Protein AF-A0A7V4Y151-F1 (afdb_monomer)

Nearest PDB structures (foldseek):
  3ce2-assembly1_A  TM=9.029E-01  e=7.714E-09  Chlamydia abortus S26/3
  2qr4-assembly1_B  TM=6.378E-01  e=4.205E-08  Enterococcus faecium DO
  2qr4-assembly1_A  TM=6.072E-01  e=5.671E-08  Enterococcus faecium DO
  8fih-assembly1_C  TM=6.626E-01  e=2.055E+00  synthetic construct

Secondary structure (DSSP, 8-state):
---TT-S---GGGS-GGGS---TTT-SSHHHHHHHHHHHHHHGGGGGGGTTTTTT-HHHHHHHHHHHHHHHHHHHHHHHHHHHHHHT-TT-HHHHHHHHHHHHHHHHHHHHHTTHHHHHHTS-HHHHHHHHHH-GGGGGGHHHHHHHHHHGGG---HHHHHHHHHHHHHHTHHHHHHHHIIIII--PPEEE-TTS-EEE--HHHHHHHTT-S--

Radius of gyration: 25.63 Å; Cα contacts (8 Å, |Δi|>4): 129; chains: 1; bounding box: 63×35×62 Å

Foldseek 3Di:
DPPPPDPDDDLVPDDPVPDDDCVVLPVDVVSLVVLLVVLLVCLLVLLVLFPPCLVALVSVLVNVVVLVVSVVSLVSSLVSLVSVCVSDVVPVVSVVSNVSSVVSVVSNCVSNVRSLVVLLPHDPVSVVVSCVVPVSCVVCVVVSVVSVVCNVVDDPPVVVVVVVVCVVVVCVVVVVCCCCQPPPPQQDWDQDPVRDIDRCHPVNVVVCVPDPPD

Solvent-accessible surface area (backbone atoms only — not comparable to full-atom values): 12624 Å² total; per-residue (Å²): 129,83,63,91,84,66,91,74,86,59,66,88,76,56,60,68,95,79,51,86,80,56,49,87,81,36,78,44,75,63,60,43,49,54,53,50,49,51,53,63,70,50,54,67,59,58,54,76,46,66,97,37,54,80,75,38,43,65,49,36,39,55,50,54,51,53,50,50,51,49,53,51,53,50,50,53,54,41,49,53,24,46,58,54,17,72,63,44,82,81,42,64,70,32,49,50,45,38,52,52,43,54,50,53,53,49,53,50,50,64,58,49,60,60,53,62,64,53,56,51,70,47,54,69,70,56,54,55,49,25,36,68,76,31,63,80,38,55,84,47,42,67,59,55,53,54,50,49,62,43,52,89,75,54,67,55,74,68,52,48,49,51,51,65,59,47,45,69,62,67,49,44,63,58,53,54,48,52,47,37,72,74,72,65,54,83,54,55,72,46,73,46,96,91,65,52,73,43,60,51,38,79,66,47,43,64,58,57,75,67,48,90,73,130

pLDDT: mean 91.0, std 8.62, range [43.5, 98.56]

Mean predicted aligned error: 8.26 Å

Structure (mmCIF, N/CA/C/O backbone):
data_AF-A0A7V4Y151-F1
#
_entry.id   AF-A0A7V4Y151-F1
#
loop_
_atom_site.group_PDB
_atom_site.id
_atom_site.type_symbol
_atom_site.label_atom_id
_atom_site.label_alt_id
_atom_site.label_comp_id
_atom_site.label_asym_id
_atom_site.label_entity_id
_atom_site.label_seq_id
_atom_site.pdbx_PDB_ins_code
_atom_site.Cartn_x
_atom_site.Cartn_y
_atom_site.Cartn_z
_atom_site.occupancy
_atom_site.B_iso_or_equiv
_atom_site.auth_seq_id
_atom_site.auth_comp_id
_atom_site.auth_asym_id
_atom_site.auth_atom_id
_atom_site.pdbx_PDB_model_num
ATOM 1 N N . MET A 1 1 ? 25.308 -5.356 -33.832 1.00 43.50 1 MET A N 1
ATOM 2 C CA . MET A 1 1 ? 24.821 -6.724 -33.581 1.00 43.50 1 MET A CA 1
ATOM 3 C C . MET A 1 1 ? 23.312 -6.594 -33.494 1.00 43.50 1 MET A C 1
ATOM 5 O O . MET A 1 1 ? 22.855 -5.918 -32.582 1.00 43.50 1 MET A O 1
ATOM 9 N N . GLU A 1 2 ? 22.567 -7.046 -34.504 1.00 44.62 2 GLU A N 1
ATOM 10 C CA . GLU A 1 2 ? 21.100 -7.059 -34.413 1.00 44.62 2 GLU A CA 1
ATOM 11 C C . GLU A 1 2 ? 20.713 -7.915 -33.208 1.00 44.62 2 GLU A C 1
ATOM 13 O O . GLU A 1 2 ? 21.211 -9.030 -33.045 1.00 44.62 2 GLU A O 1
ATOM 18 N N . ASP A 1 3 ? 19.898 -7.349 -32.325 1.00 51.78 3 ASP A N 1
ATOM 19 C CA . ASP A 1 3 ? 19.400 -8.012 -31.129 1.00 51.78 3 ASP A CA 1
ATOM 20 C C . ASP A 1 3 ? 18.452 -9.136 -31.572 1.00 51.78 3 ASP A C 1
ATOM 22 O O . ASP A 1 3 ? 17.264 -8.917 -31.809 1.00 51.78 3 ASP A O 1
ATOM 26 N N . ILE A 1 4 ? 19.003 -10.341 -31.764 1.00 56.84 4 ILE A N 1
ATOM 27 C CA . ILE A 1 4 ? 18.294 -11.515 -32.304 1.00 56.84 4 ILE A CA 1
ATOM 28 C C . ILE A 1 4 ? 17.069 -11.929 -31.469 1.00 56.84 4 ILE A C 1
ATOM 30 O O . ILE A 1 4 ? 16.270 -12.749 -31.926 1.00 56.84 4 ILE A O 1
ATOM 34 N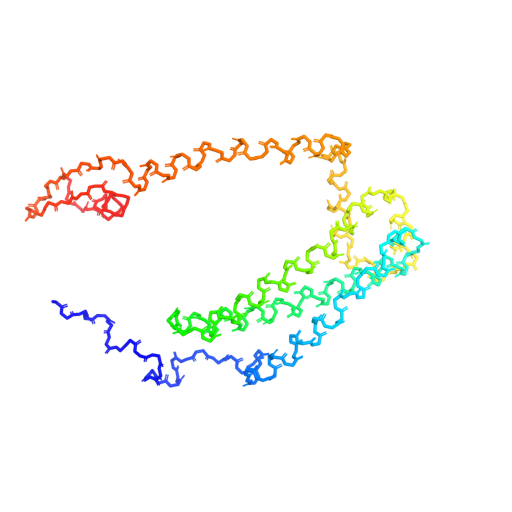 N . TYR A 1 5 ? 16.906 -11.361 -30.270 1.00 60.88 5 TYR A N 1
ATOM 35 C CA . TYR A 1 5 ? 15.823 -11.668 -29.345 1.00 60.88 5 TYR A CA 1
ATOM 36 C C . TYR A 1 5 ? 14.668 -10.659 -29.378 1.00 60.88 5 TYR A C 1
ATOM 38 O O . TYR A 1 5 ? 13.543 -11.040 -29.056 1.00 60.88 5 TYR A O 1
ATOM 46 N N . VAL A 1 6 ? 14.882 -9.408 -29.805 1.00 61.56 6 VAL A N 1
ATOM 47 C CA . VAL A 1 6 ? 13.844 -8.361 -29.744 1.00 61.56 6 VAL A CA 1
ATOM 48 C C . VAL A 1 6 ? 13.531 -7.824 -31.138 1.00 61.56 6 VAL A C 1
ATOM 50 O O . VAL A 1 6 ? 14.122 -6.855 -31.604 1.00 61.56 6 VAL A O 1
ATOM 53 N N . LYS A 1 7 ? 12.561 -8.466 -31.801 1.00 67.62 7 LYS A N 1
ATOM 54 C CA . LYS A 1 7 ? 12.141 -8.126 -33.173 1.00 67.62 7 LYS A CA 1
ATOM 55 C C . LYS A 1 7 ? 11.204 -6.918 -33.271 1.00 67.62 7 LYS A C 1
ATOM 57 O O . LYS A 1 7 ? 11.159 -6.294 -34.322 1.00 67.62 7 LYS A O 1
ATOM 62 N N . GLU A 1 8 ? 10.456 -6.597 -32.215 1.00 78.00 8 GLU A N 1
ATOM 63 C CA . GLU A 1 8 ? 9.535 -5.454 -32.173 1.00 78.00 8 GLU A CA 1
ATOM 64 C C . GLU A 1 8 ? 9.522 -4.858 -30.760 1.00 78.00 8 GLU A C 1
ATOM 66 O O .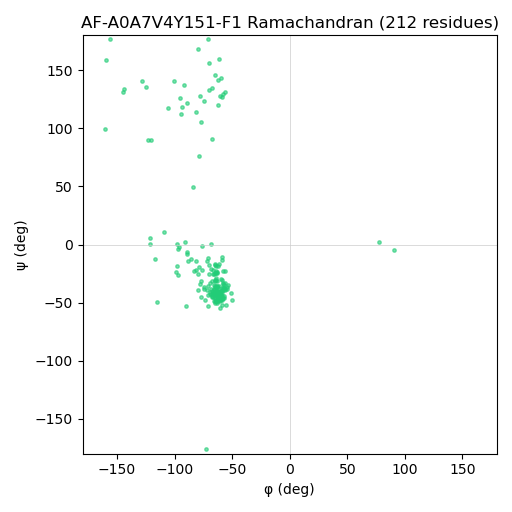 GLU A 1 8 ? 9.418 -5.590 -29.776 1.00 78.00 8 GLU A O 1
ATOM 71 N N . ARG A 1 9 ? 9.668 -3.534 -30.670 1.00 76.88 9 ARG A N 1
ATOM 72 C CA . ARG A 1 9 ? 9.731 -2.767 -29.411 1.00 76.88 9 ARG A CA 1
ATOM 73 C C . ARG A 1 9 ? 8.570 -1.783 -29.269 1.00 76.88 9 ARG A C 1
ATOM 75 O O . ARG A 1 9 ? 8.383 -1.222 -28.194 1.00 76.88 9 ARG A O 1
ATOM 82 N N . ASP A 1 10 ? 7.814 -1.539 -30.336 1.00 84.12 10 ASP A N 1
ATOM 83 C CA . ASP A 1 10 ? 6.604 -0.729 -30.298 1.00 84.12 10 ASP A CA 1
ATOM 84 C C . ASP A 1 10 ? 5.431 -1.576 -29.795 1.00 84.12 10 ASP A C 1
ATOM 86 O O . ASP A 1 10 ? 4.972 -2.519 -30.452 1.00 84.12 10 ASP A O 1
ATOM 90 N N . ARG A 1 11 ? 4.925 -1.217 -28.612 1.00 84.75 11 ARG A N 1
ATOM 91 C CA . ARG A 1 11 ? 3.830 -1.925 -27.957 1.00 84.75 11 ARG A CA 1
ATOM 92 C C . ARG A 1 11 ? 2.571 -1.991 -28.826 1.00 84.75 11 ARG A C 1
ATOM 94 O O . ARG A 1 11 ? 1.867 -3.006 -28.793 1.00 84.75 11 ARG A O 1
ATOM 101 N N . ALA A 1 12 ? 2.297 -0.954 -29.617 1.00 85.56 12 ALA A N 1
ATOM 102 C CA . ALA A 1 12 ? 1.106 -0.883 -30.460 1.00 85.56 12 ALA A CA 1
ATOM 103 C C . ALA A 1 12 ? 1.120 -1.923 -31.593 1.00 85.56 12 ALA A C 1
ATOM 105 O O . ALA A 1 12 ? 0.060 -2.350 -32.052 1.00 85.56 12 ALA A O 1
ATOM 106 N N . ARG A 1 13 ? 2.310 -2.373 -32.010 1.00 87.56 13 ARG A N 1
ATOM 107 C CA . ARG A 1 13 ? 2.508 -3.312 -33.128 1.00 87.56 13 ARG A CA 1
ATOM 108 C C . ARG A 1 13 ? 2.484 -4.781 -32.714 1.00 87.56 13 ARG A C 1
ATOM 110 O O . ARG A 1 13 ? 2.493 -5.663 -33.571 1.00 87.56 13 ARG A O 1
ATOM 117 N N . ILE A 1 14 ? 2.427 -5.064 -31.413 1.00 89.00 14 ILE A N 1
ATOM 118 C CA . ILE A 1 14 ? 2.318 -6.434 -30.907 1.00 89.00 14 ILE A CA 1
ATOM 119 C C . ILE A 1 14 ? 0.914 -6.989 -31.232 1.00 89.00 14 ILE A C 1
ATOM 121 O O . ILE A 1 14 ? -0.080 -6.309 -30.971 1.00 89.00 14 ILE A O 1
ATOM 125 N N . PRO A 1 15 ? 0.787 -8.218 -31.775 1.00 89.81 15 PRO A N 1
ATOM 126 C CA . PRO A 1 15 ? -0.514 -8.848 -32.008 1.00 89.81 15 PRO A CA 1
ATOM 127 C C . PRO A 1 15 ? -1.333 -9.032 -30.723 1.00 89.81 15 PRO A C 1
ATOM 129 O O . PRO A 1 15 ? -0.779 -9.399 -29.688 1.00 89.81 15 PRO A O 1
ATOM 132 N N . GLU A 1 16 ? -2.657 -8.869 -30.808 1.00 87.62 16 GLU A N 1
ATOM 133 C CA . GLU A 1 16 ? -3.551 -8.856 -29.634 1.00 87.62 16 GLU A CA 1
ATOM 134 C C . GLU A 1 16 ? -3.484 -10.128 -28.783 1.00 87.62 16 GLU A C 1
ATOM 136 O O . GLU A 1 16 ? -3.442 -10.060 -27.564 1.00 87.62 16 GLU A O 1
ATOM 141 N N . LYS A 1 17 ? -3.336 -11.298 -29.416 1.00 90.62 17 LYS A N 1
ATOM 142 C CA . LYS A 1 17 ? -3.171 -12.593 -28.728 1.00 90.62 17 LYS A CA 1
ATOM 143 C C . LYS A 1 17 ? -1.950 -12.683 -27.795 1.00 90.62 17 LYS A C 1
ATOM 145 O O . LYS A 1 17 ? -1.829 -13.649 -27.052 1.00 90.62 17 LYS A O 1
ATOM 150 N N . TYR A 1 18 ? -1.020 -11.732 -27.888 1.00 89.38 18 TYR A N 1
ATOM 151 C CA . TYR A 1 18 ? 0.15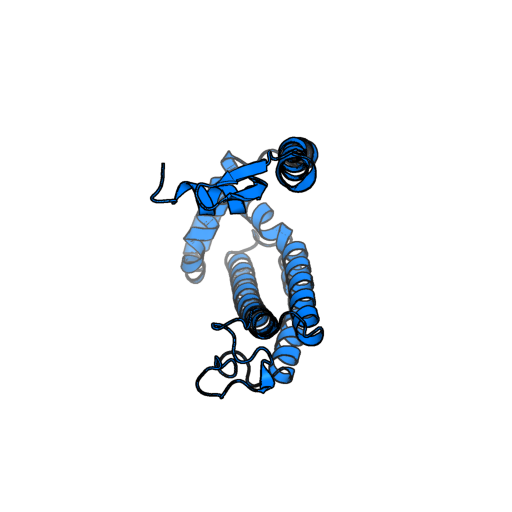9 -11.616 -27.024 1.00 89.38 18 TYR A CA 1
ATOM 152 C C . TYR A 1 18 ? 0.063 -10.421 -26.064 1.00 89.38 18 TYR A C 1
ATOM 154 O O . TYR A 1 18 ? 1.057 -10.030 -25.450 1.00 89.38 18 TYR A O 1
ATOM 162 N N . LYS A 1 19 ? -1.110 -9.791 -25.957 1.00 88.00 19 LYS A N 1
ATOM 163 C CA . LYS A 1 19 ? -1.398 -8.730 -24.997 1.00 88.00 19 LYS A CA 1
ATOM 164 C C . LYS A 1 19 ? -2.185 -9.310 -23.828 1.00 88.00 19 LYS A C 1
ATOM 166 O O . LYS A 1 19 ? -3.046 -10.160 -24.020 1.00 88.00 19 LYS A O 1
ATOM 171 N N . TRP A 1 20 ? -1.87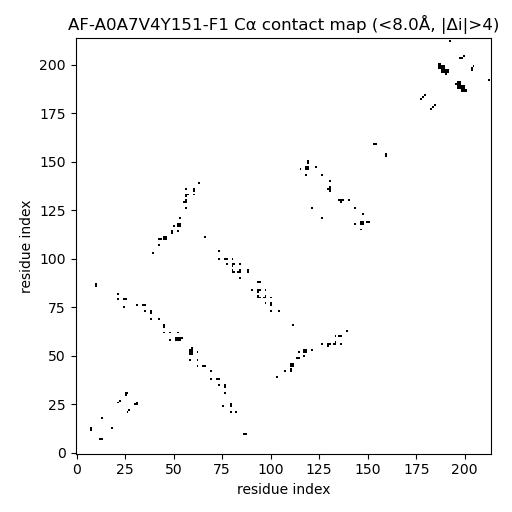6 -8.852 -22.617 1.00 88.62 20 TRP A N 1
ATOM 172 C CA . TRP A 1 20 ? -2.777 -9.062 -21.491 1.00 88.62 20 TRP A CA 1
ATOM 173 C C . TRP A 1 20 ? -4.093 -8.314 -21.719 1.00 88.62 20 TRP A C 1
ATOM 175 O O . TRP A 1 20 ? -4.110 -7.233 -22.311 1.00 88.62 20 TRP A O 1
ATOM 185 N N . ASP A 1 21 ? -5.188 -8.892 -21.248 1.00 91.38 21 ASP A N 1
ATOM 186 C CA . ASP A 1 21 ? -6.489 -8.242 -21.274 1.00 91.38 21 ASP A CA 1
ATOM 187 C C . ASP A 1 21 ? -6.727 -7.541 -19.933 1.00 91.38 21 ASP A C 1
ATOM 189 O O . ASP A 1 21 ? -6.819 -8.189 -18.891 1.00 91.38 21 ASP A O 1
ATOM 193 N N . LEU A 1 22 ? -6.765 -6.207 -19.951 1.00 93.94 22 LEU A N 1
ATOM 194 C CA . LEU A 1 22 ? -7.017 -5.393 -18.755 1.00 93.94 22 LEU A CA 1
ATOM 195 C C . LEU A 1 22 ? -8.483 -4.963 -18.636 1.00 93.94 22 LEU A C 1
ATOM 197 O O . LEU A 1 22 ? -8.844 -4.344 -17.632 1.00 93.94 22 LEU A O 1
ATOM 201 N N . THR A 1 23 ? -9.318 -5.294 -19.628 1.00 94.31 23 THR A N 1
ATOM 202 C CA . THR A 1 23 ? -10.732 -4.893 -19.661 1.00 94.31 23 THR A CA 1
ATOM 203 C C . THR A 1 23 ? -11.544 -5.541 -18.537 1.00 94.31 23 THR A C 1
ATOM 205 O O . THR A 1 23 ? -12.493 -4.944 -18.034 1.00 94.31 23 THR A O 1
ATOM 208 N N . GLU A 1 24 ? -11.084 -6.698 -18.053 1.00 93.44 24 GLU A N 1
ATOM 209 C CA . GLU A 1 24 ? -11.600 -7.404 -16.873 1.00 93.44 24 GLU A CA 1
ATOM 210 C C . GLU A 1 24 ? -11.415 -6.617 -15.559 1.00 93.44 24 GLU A C 1
ATOM 212 O O . GLU A 1 24 ? -12.156 -6.817 -14.597 1.00 93.44 24 GLU A O 1
ATOM 217 N N . ILE A 1 25 ? -10.435 -5.705 -15.490 1.00 96.50 25 ILE A N 1
ATOM 218 C CA . ILE A 1 25 ? -10.222 -4.848 -14.313 1.00 96.50 25 ILE A CA 1
ATOM 219 C C . ILE A 1 25 ? -11.029 -3.556 -14.458 1.00 96.50 25 ILE A C 1
ATOM 221 O O . ILE A 1 25 ? -11.804 -3.202 -13.561 1.00 96.50 25 ILE A O 1
ATOM 225 N N . TYR A 1 26 ? -10.844 -2.863 -15.584 1.00 97.81 26 TYR A N 1
ATOM 226 C CA . TYR A 1 26 ? -11.644 -1.718 -16.012 1.00 97.81 26 TYR A CA 1
ATOM 227 C C . TYR A 1 26 ? -11.801 -1.754 -17.534 1.00 97.81 26 TYR A C 1
ATOM 229 O O . TYR A 1 26 ? -10.789 -1.914 -18.218 1.00 97.81 26 TYR A O 1
ATOM 237 N N . PRO A 1 27 ? -13.019 -1.551 -18.073 1.00 97.12 27 PRO A N 1
ATOM 238 C CA . PRO A 1 27 ? -13.256 -1.579 -19.517 1.00 97.12 27 PRO A CA 1
ATOM 239 C C . PRO A 1 27 ? -12.373 -0.597 -20.294 1.00 97.12 27 PRO A C 1
ATOM 241 O O . PRO A 1 27 ? -11.898 -0.911 -21.384 1.00 97.12 27 PRO A O 1
ATOM 244 N N . ASP A 1 28 ? -12.147 0.583 -19.717 1.00 97.25 28 ASP A N 1
ATOM 245 C CA . ASP A 1 28 ? -11.330 1.647 -20.280 1.00 97.25 28 ASP A CA 1
ATOM 246 C C . ASP A 1 28 ? -10.790 2.590 -19.185 1.00 97.25 28 ASP A C 1
ATOM 248 O O . ASP A 1 28 ? -11.076 2.456 -17.989 1.00 97.25 28 ASP A O 1
ATOM 252 N N . ASP A 1 29 ? -9.978 3.557 -19.615 1.00 97.75 29 ASP A N 1
ATOM 253 C CA . ASP A 1 29 ? -9.356 4.544 -18.728 1.00 97.75 29 ASP A CA 1
ATOM 254 C C . ASP A 1 29 ? -10.385 5.523 -18.121 1.00 97.75 29 ASP A C 1
ATOM 256 O O . ASP A 1 29 ? -10.122 6.111 -17.073 1.00 97.75 29 ASP A O 1
ATOM 260 N N . GLU A 1 30 ? -11.559 5.680 -18.741 1.00 98.19 30 GLU A N 1
ATOM 261 C CA . GLU A 1 30 ? -12.634 6.554 -18.258 1.00 98.19 30 GLU A CA 1
ATOM 262 C C . GLU A 1 30 ? -13.380 5.901 -17.085 1.00 98.19 30 GLU A C 1
ATOM 264 O O . GLU A 1 30 ? -13.570 6.520 -16.038 1.00 98.19 30 GLU A O 1
ATOM 269 N N . ALA A 1 31 ? -13.710 4.613 -17.197 1.00 98.38 31 ALA A N 1
ATOM 270 C CA . ALA A 1 31 ? -14.267 3.817 -16.110 1.00 98.38 31 ALA A CA 1
ATOM 271 C C . ALA A 1 31 ? -13.318 3.776 -14.900 1.00 98.38 31 ALA A C 1
ATOM 273 O O . ALA A 1 31 ? -13.761 3.887 -13.753 1.00 98.38 31 ALA A O 1
ATOM 274 N N . TRP A 1 32 ? -12.007 3.671 -15.147 1.00 98.56 32 TRP A N 1
ATOM 275 C CA . TRP A 1 32 ? -10.991 3.797 -14.100 1.00 98.56 32 TRP A CA 1
ATOM 276 C C . TRP A 1 32 ? -11.002 5.194 -13.457 1.00 98.56 32 TRP A C 1
ATOM 278 O O . TRP A 1 32 ? -10.986 5.307 -12.228 1.00 98.56 32 TRP A O 1
ATOM 288 N N . ALA A 1 33 ? -11.072 6.263 -14.258 1.00 98.31 33 ALA A N 1
ATOM 289 C CA . ALA A 1 33 ? -11.066 7.637 -13.758 1.00 98.31 33 ALA A CA 1
ATOM 290 C C . ALA A 1 33 ? -12.287 7.937 -12.874 1.00 98.31 33 ALA A C 1
ATOM 292 O O . ALA A 1 33 ? -12.134 8.530 -11.803 1.00 98.31 33 ALA A O 1
ATOM 293 N N . GLN A 1 34 ? -13.472 7.468 -13.270 1.00 98.38 34 GLN A N 1
ATOM 294 C CA . GLN A 1 34 ? -14.705 7.595 -12.488 1.00 98.38 34 GLN A CA 1
ATOM 295 C C . GLN A 1 34 ? -14.631 6.822 -11.166 1.00 98.38 34 GLN A C 1
ATOM 297 O O . GLN A 1 34 ? -15.016 7.345 -10.118 1.00 98.38 34 GLN A O 1
ATOM 302 N N . ALA A 1 35 ? -14.096 5.598 -11.186 1.00 98.12 35 ALA A N 1
ATOM 303 C CA . ALA A 1 35 ? -13.903 4.808 -9.973 1.00 98.12 35 ALA A CA 1
ATOM 304 C C . ALA A 1 35 ? -12.926 5.490 -9.001 1.00 98.12 35 ALA A C 1
ATOM 306 O O . ALA A 1 35 ? -13.217 5.603 -7.810 1.00 98.12 35 ALA A O 1
ATOM 307 N N . LYS A 1 36 ? -11.807 6.021 -9.505 1.00 98.31 36 LYS A N 1
ATOM 308 C CA . LYS A 1 36 ? -10.846 6.799 -8.711 1.00 98.31 36 LYS A CA 1
ATOM 309 C C . LYS A 1 36 ? -11.481 8.050 -8.104 1.00 98.31 36 LYS A C 1
ATOM 311 O O . LYS A 1 36 ? -11.249 8.339 -6.932 1.00 98.31 36 LYS A O 1
ATOM 316 N N . GLU A 1 37 ? -12.271 8.791 -8.882 1.00 98.06 37 GLU A N 1
ATOM 317 C CA . GLU A 1 37 ? -12.963 9.994 -8.408 1.00 98.06 37 GLU A CA 1
ATOM 318 C C . GLU A 1 37 ? -13.884 9.683 -7.230 1.00 98.06 37 GLU A C 1
ATOM 320 O O . GLU A 1 37 ? -13.819 10.357 -6.204 1.00 98.06 37 GLU A O 1
ATOM 325 N N . LYS A 1 38 ? -14.667 8.607 -7.347 1.00 97.38 38 LYS A N 1
ATOM 326 C CA . LYS A 1 38 ? -15.545 8.135 -6.276 1.00 97.38 38 LYS A CA 1
ATOM 327 C C . LYS A 1 38 ? -14.764 7.800 -5.003 1.00 97.38 38 LYS A C 1
ATOM 329 O O . LYS A 1 38 ? -15.127 8.236 -3.916 1.00 97.38 38 LYS A O 1
ATOM 334 N N . ILE A 1 39 ? -13.663 7.055 -5.121 1.00 97.12 39 ILE A N 1
ATOM 335 C CA . ILE A 1 39 ? -12.833 6.732 -3.951 1.00 97.12 39 ILE A CA 1
ATOM 336 C C . ILE A 1 39 ? -12.261 7.999 -3.318 1.00 97.12 39 ILE A C 1
ATOM 338 O O . ILE A 1 39 ? -12.279 8.130 -2.095 1.00 97.12 39 ILE A O 1
ATOM 342 N N . ARG A 1 40 ? -11.808 8.959 -4.130 1.00 96.06 40 ARG A N 1
ATOM 343 C CA . ARG A 1 40 ? -11.292 10.235 -3.628 1.00 96.06 40 ARG A CA 1
ATOM 344 C C . ARG A 1 40 ? -12.359 11.041 -2.886 1.00 96.06 40 ARG A C 1
ATOM 346 O O . ARG A 1 40 ? -12.045 11.617 -1.847 1.00 96.06 40 ARG A O 1
ATOM 353 N N . SER A 1 41 ? -13.596 11.085 -3.385 1.00 96.69 41 SER A N 1
ATOM 354 C CA . SER A 1 41 ? -14.691 11.808 -2.725 1.00 96.69 41 SER A CA 1
ATOM 355 C C . SER A 1 41 ? -15.138 11.154 -1.421 1.00 96.69 41 SER A C 1
ATOM 357 O O . SER A 1 41 ? -15.530 11.857 -0.492 1.00 96.69 41 SER A O 1
ATOM 359 N N . ASP A 1 42 ? -15.065 9.825 -1.344 1.00 96.06 42 ASP A N 1
ATOM 360 C CA . ASP A 1 42 ? -15.525 9.060 -0.185 1.00 96.06 42 ASP A CA 1
ATOM 361 C C . ASP A 1 42 ? -14.463 8.996 0.930 1.00 96.06 42 ASP A C 1
ATOM 363 O O . ASP A 1 42 ? -14.795 8.833 2.104 1.00 96.06 42 ASP A O 1
ATOM 367 N N . LEU A 1 43 ? -13.181 9.175 0.597 1.00 94.12 43 LEU A N 1
ATOM 368 C CA . LEU A 1 43 ? -12.053 9.056 1.528 1.00 94.12 43 LEU A CA 1
ATOM 369 C C . LEU A 1 43 ? -12.187 9.874 2.833 1.00 94.12 43 LEU A C 1
ATOM 371 O O . LEU A 1 43 ? -11.882 9.332 3.902 1.00 94.12 43 LEU A O 1
ATOM 375 N N . PRO A 1 44 ? -12.679 11.134 2.819 1.00 95.44 44 PRO A N 1
ATOM 376 C CA . PRO A 1 44 ? -12.864 11.926 4.038 1.00 95.44 44 PRO A CA 1
ATOM 377 C C . PRO A 1 44 ? -13.854 11.316 5.043 1.00 95.44 44 PRO A C 1
ATOM 379 O O . PRO A 1 44 ? -13.842 11.686 6.221 1.00 95.44 44 PRO A O 1
ATOM 382 N N . MET A 1 45 ? -14.701 10.363 4.628 1.00 95.75 45 MET A N 1
ATOM 383 C CA . MET A 1 45 ? -15.625 9.674 5.535 1.00 95.75 45 MET A CA 1
ATOM 384 C C . MET A 1 45 ? -14.885 8.957 6.672 1.00 95.75 45 MET A C 1
ATOM 386 O O . MET A 1 45 ? -15.396 8.924 7.790 1.00 95.75 45 MET A O 1
ATOM 390 N N . ILE A 1 46 ? -13.652 8.485 6.446 1.00 95.06 46 ILE A N 1
ATOM 391 C CA . ILE A 1 46 ? -12.826 7.809 7.464 1.00 95.06 46 ILE A CA 1
ATOM 392 C C . ILE A 1 46 ? -12.636 8.690 8.705 1.00 95.06 46 ILE A C 1
ATOM 394 O O . ILE A 1 46 ? -12.703 8.205 9.833 1.00 95.06 46 ILE A O 1
ATOM 398 N N . SER A 1 47 ? -12.456 10.001 8.529 1.00 93.44 47 SER A N 1
ATOM 399 C CA . SER A 1 47 ? -12.215 10.920 9.646 1.00 93.44 47 SER A CA 1
ATOM 400 C C . SER A 1 47 ? -13.389 11.020 10.624 1.00 93.44 47 SER A C 1
ATOM 402 O O . SER A 1 47 ? -13.183 11.429 11.765 1.00 93.44 47 SER A O 1
ATOM 404 N N . HIS A 1 48 ? -14.601 10.610 10.232 1.00 95.62 48 HIS A N 1
ATOM 405 C CA . HIS A 1 48 ? -15.772 10.617 11.116 1.00 95.62 48 HIS A CA 1
ATOM 406 C C . HIS A 1 48 ? -15.659 9.615 12.274 1.00 95.62 48 HIS A C 1
ATOM 408 O O . HIS A 1 48 ? -16.327 9.801 13.297 1.00 95.62 48 HIS A O 1
ATOM 414 N N . PHE A 1 49 ? -14.808 8.593 12.122 1.00 97.25 49 PHE A N 1
ATOM 415 C CA . PHE A 1 49 ? -14.546 7.562 13.128 1.00 97.25 49 PHE A CA 1
ATOM 416 C C . PHE A 1 49 ? -13.467 7.953 14.144 1.00 97.25 49 PHE A C 1
ATOM 418 O O . PHE A 1 49 ? -13.334 7.291 15.174 1.00 97.25 49 PHE A O 1
ATOM 425 N N . LYS A 1 50 ? -12.712 9.026 13.881 1.00 95.69 50 LYS A N 1
ATOM 426 C CA . LYS A 1 50 ? -11.616 9.467 14.745 1.00 95.69 50 LYS A CA 1
ATOM 427 C C . LYS A 1 50 ? -12.119 9.812 16.145 1.00 95.69 50 LYS A C 1
ATOM 429 O O . LYS A 1 50 ? -13.049 10.603 16.304 1.00 95.69 50 LYS A O 1
ATOM 434 N N . GLY A 1 51 ? -11.484 9.225 17.151 1.00 96.56 51 GLY A N 1
ATOM 435 C CA . GLY A 1 51 ? -11.812 9.352 18.566 1.00 96.56 51 GLY A CA 1
ATOM 436 C C . GLY A 1 51 ? -13.014 8.526 19.023 1.00 96.56 51 GLY A C 1
ATOM 437 O O . GLY A 1 51 ? -13.378 8.630 20.190 1.00 96.56 51 GLY A O 1
ATOM 438 N N . LYS A 1 52 ? -13.638 7.733 18.140 1.00 97.00 52 LYS A N 1
ATOM 439 C CA . LYS A 1 52 ? -14.921 7.050 18.400 1.00 97.00 52 LYS A CA 1
ATOM 440 C C . LYS A 1 52 ? -14.853 5.532 18.274 1.00 97.00 52 LYS A C 1
ATOM 442 O O . LYS A 1 52 ? -15.856 4.849 18.473 1.00 97.00 52 LYS A O 1
ATOM 447 N N . LEU A 1 53 ? -13.684 4.965 17.963 1.00 96.69 53 LEU A N 1
ATOM 448 C CA . LEU A 1 53 ? -13.545 3.514 17.758 1.00 96.69 53 LEU A CA 1
ATOM 449 C C . LEU A 1 53 ? -13.859 2.691 19.010 1.00 96.69 53 LEU A C 1
ATOM 451 O O . LEU A 1 53 ? -14.230 1.525 18.911 1.00 96.69 53 LEU A O 1
ATOM 455 N N . SER A 1 54 ? -13.734 3.298 20.190 1.00 96.12 54 SER A N 1
ATOM 456 C CA . SER A 1 54 ? -14.073 2.649 21.453 1.00 96.12 54 SER A CA 1
ATOM 457 C C . SER A 1 54 ? -15.536 2.830 21.865 1.00 96.12 54 SER A C 1
ATOM 459 O O . SER A 1 54 ? -15.961 2.170 22.808 1.00 96.12 54 SER A O 1
ATOM 461 N N . ASP A 1 55 ? -16.328 3.658 21.178 1.00 96.25 55 ASP A N 1
ATOM 462 C CA . ASP A 1 55 ? -17.687 4.008 21.614 1.00 96.25 55 ASP A CA 1
ATOM 463 C C . ASP A 1 55 ? -18.644 2.811 21.544 1.00 96.25 55 ASP A C 1
ATOM 465 O O . ASP A 1 55 ? -19.453 2.606 22.449 1.00 96.25 55 ASP A O 1
ATOM 469 N N . SER A 1 56 ? -18.539 1.986 20.497 1.00 97.12 56 SER A N 1
ATOM 470 C CA . SER A 1 56 ? -19.378 0.794 20.311 1.00 97.12 56 SER A CA 1
ATOM 471 C C . SER A 1 56 ? -18.752 -0.220 19.351 1.00 97.12 56 SER A C 1
ATOM 473 O O . SER A 1 56 ? -17.936 0.135 18.498 1.00 97.12 56 SER A O 1
ATOM 475 N N . ALA A 1 57 ? -19.195 -1.478 19.444 1.00 97.25 57 ALA A N 1
ATOM 476 C CA . ALA A 1 57 ? -18.797 -2.542 18.523 1.00 97.25 57 ALA A CA 1
ATOM 477 C C . ALA A 1 57 ? -19.156 -2.215 17.060 1.00 97.25 57 ALA A C 1
ATOM 479 O O . ALA A 1 57 ? -18.369 -2.473 16.152 1.00 97.25 57 ALA A O 1
ATOM 480 N N . GLU A 1 58 ? -20.310 -1.578 16.840 1.00 97.12 58 GLU A N 1
ATOM 481 C CA . GLU A 1 58 ? -20.761 -1.144 15.516 1.00 97.12 58 GLU A CA 1
ATOM 482 C C . GLU A 1 58 ? -19.850 -0.059 14.921 1.00 97.12 58 GLU A C 1
ATOM 484 O O . GLU A 1 58 ? -19.491 -0.135 13.748 1.00 97.12 58 GLU A O 1
ATOM 489 N N . HIS A 1 59 ? -19.421 0.926 15.719 1.00 96.06 59 HIS A N 1
ATOM 490 C CA . HIS A 1 59 ? -18.496 1.963 15.246 1.00 96.06 59 HIS A CA 1
ATOM 491 C C . HIS A 1 59 ? -17.146 1.376 14.829 1.00 96.06 59 HIS A C 1
ATOM 493 O O . HIS A 1 59 ? -16.624 1.738 13.772 1.00 96.06 59 HIS A O 1
ATOM 499 N N . LEU A 1 60 ? -16.604 0.448 15.625 1.00 97.69 60 LEU A N 1
ATOM 500 C CA . LEU A 1 60 ? -15.377 -0.260 15.272 1.00 97.69 60 LEU A CA 1
ATOM 501 C C . LEU A 1 60 ? -15.556 -1.063 13.976 1.00 97.69 60 LEU A C 1
ATOM 503 O O . LEU A 1 60 ? -14.714 -0.972 13.084 1.00 97.69 60 LEU A O 1
ATOM 507 N N . PHE A 1 61 ? -16.660 -1.806 13.850 1.00 98.06 61 PHE A N 1
ATOM 508 C CA . PHE A 1 61 ? -16.957 -2.594 12.653 1.00 98.06 61 PHE A CA 1
ATOM 509 C C . PHE A 1 61 ? -17.040 -1.717 11.404 1.00 98.06 61 PHE A C 1
ATOM 511 O O . PHE A 1 61 ? -16.334 -1.974 10.433 1.00 98.06 61 PHE A O 1
ATOM 518 N N . ASN A 1 62 ? -17.844 -0.655 11.449 1.00 97.81 62 ASN A N 1
ATOM 519 C CA . ASN A 1 62 ? -18.058 0.230 10.308 1.00 97.81 62 ASN A CA 1
ATOM 520 C C . ASN A 1 62 ? -16.754 0.913 9.861 1.00 97.81 62 ASN A C 1
ATOM 522 O O . ASN A 1 62 ? -16.534 1.076 8.663 1.00 97.81 62 ASN A O 1
ATOM 526 N N . CYS A 1 63 ? -15.860 1.264 10.795 1.00 97.88 63 CYS A N 1
ATOM 527 C CA . CYS A 1 63 ? -14.542 1.789 10.442 1.00 97.88 63 CYS A CA 1
ATOM 528 C C . CYS A 1 63 ? -13.686 0.740 9.717 1.00 97.88 63 CYS A C 1
ATOM 530 O O . CYS A 1 63 ? -13.100 1.034 8.674 1.00 97.88 63 CYS A O 1
ATOM 532 N N . LEU A 1 64 ? -13.596 -0.479 10.261 1.00 97.50 64 LEU A N 1
ATOM 533 C CA . LEU A 1 64 ? -12.775 -1.550 9.686 1.00 97.50 64 LEU A CA 1
ATOM 534 C C . LEU A 1 64 ? -13.297 -2.005 8.320 1.00 97.50 64 LEU A C 1
ATOM 536 O O . LEU A 1 64 ? -12.500 -2.240 7.409 1.00 97.50 64 LEU A O 1
ATOM 540 N N . ASP A 1 65 ? -14.616 -2.076 8.156 1.00 97.69 65 ASP A N 1
ATOM 541 C CA . ASP A 1 65 ? -15.254 -2.428 6.889 1.00 97.69 65 ASP A CA 1
ATOM 542 C C . ASP A 1 65 ? -15.020 -1.357 5.822 1.00 97.69 65 ASP A C 1
ATOM 544 O O . ASP A 1 65 ? -14.567 -1.669 4.718 1.00 97.69 65 ASP A O 1
ATOM 548 N N . LEU A 1 66 ? -15.179 -0.080 6.182 1.00 97.50 66 LEU A N 1
ATOM 549 C CA . LEU A 1 66 ? -14.886 1.031 5.283 1.00 97.50 66 LEU A CA 1
ATOM 550 C C . LEU A 1 66 ? -13.406 1.054 4.863 1.00 97.50 66 LEU A C 1
ATOM 552 O O . LEU A 1 66 ? -13.091 1.221 3.683 1.00 97.50 66 LEU A O 1
ATOM 556 N N . MET A 1 67 ? -12.481 0.829 5.800 1.00 96.56 67 MET A N 1
ATOM 557 C CA . MET A 1 67 ? -11.056 0.709 5.478 1.00 96.56 67 MET A CA 1
ATOM 558 C C . MET A 1 67 ? -10.770 -0.461 4.539 1.00 96.56 67 MET A C 1
ATOM 560 O O . MET A 1 67 ? -9.941 -0.331 3.638 1.00 96.56 67 MET A O 1
ATOM 564 N N . ASN A 1 68 ? -11.416 -1.608 4.749 1.00 96.38 68 ASN A N 1
ATOM 565 C CA . ASN A 1 68 ? -11.234 -2.782 3.906 1.00 96.38 68 ASN A CA 1
ATOM 566 C C . ASN A 1 68 ? -11.773 -2.549 2.486 1.00 96.38 68 ASN A C 1
ATOM 568 O O . ASN A 1 68 ? -11.102 -2.898 1.514 1.00 96.38 68 ASN A O 1
ATOM 572 N N . TYR A 1 69 ? -12.935 -1.900 2.364 1.00 96.94 69 TYR A N 1
ATOM 573 C CA . TYR A 1 69 ? -13.478 -1.443 1.086 1.00 96.94 69 TYR A CA 1
ATOM 574 C C . TYR A 1 69 ? -12.477 -0.544 0.349 1.00 96.94 69 TYR A C 1
ATOM 576 O O . TYR A 1 69 ? -12.099 -0.853 -0.781 1.00 96.94 69 TYR A O 1
ATOM 584 N N . PHE A 1 70 ? -11.957 0.501 1.004 1.00 97.19 70 PHE A N 1
ATOM 585 C CA . PHE A 1 70 ? -10.980 1.394 0.377 1.00 97.19 70 PHE A CA 1
ATOM 586 C C . PHE A 1 70 ? -9.688 0.682 -0.014 1.00 97.19 70 PHE A C 1
ATOM 588 O O . PHE A 1 70 ? -9.206 0.875 -1.126 1.00 97.19 70 PHE A O 1
ATOM 595 N N . LYS A 1 71 ? -9.147 -0.190 0.846 1.00 96.12 71 LYS A N 1
ATOM 596 C CA . LYS A 1 71 ? -7.958 -0.992 0.514 1.00 96.12 71 LYS A CA 1
ATOM 597 C C . LYS A 1 71 ? -8.177 -1.825 -0.746 1.00 96.12 71 LYS A C 1
ATOM 599 O O . LYS A 1 71 ? -7.305 -1.851 -1.610 1.00 96.12 71 LYS A O 1
ATOM 604 N N . LYS A 1 72 ? -9.335 -2.478 -0.866 1.00 97.50 72 LYS A N 1
ATOM 605 C CA . LYS A 1 72 ? -9.677 -3.309 -2.024 1.00 97.50 72 LYS A CA 1
ATOM 606 C C . LYS A 1 72 ? -9.810 -2.484 -3.306 1.00 97.50 72 LYS A C 1
ATOM 608 O O . LYS A 1 72 ? -9.219 -2.848 -4.322 1.00 97.50 72 LYS A O 1
ATOM 613 N N . GLU A 1 73 ? -10.545 -1.377 -3.265 1.00 97.69 73 GLU A N 1
ATOM 614 C CA . GLU A 1 73 ? -10.754 -0.539 -4.450 1.00 97.69 73 GLU A CA 1
ATOM 615 C C . GLU A 1 73 ? -9.466 0.183 -4.874 1.00 97.69 73 GLU A C 1
ATOM 617 O O . GLU A 1 73 ? -9.126 0.181 -6.058 1.00 97.69 73 GLU A O 1
ATOM 622 N N . CYS A 1 74 ? -8.682 0.704 -3.922 1.00 96.75 74 CYS A N 1
ATOM 623 C CA . CYS A 1 74 ? -7.359 1.265 -4.202 1.00 96.75 74 CYS A CA 1
ATOM 624 C C . CYS A 1 74 ? -6.420 0.216 -4.803 1.00 96.75 74 CYS A C 1
ATOM 626 O O . CYS A 1 74 ? -5.748 0.513 -5.785 1.00 96.75 74 CYS A O 1
ATOM 628 N N . ALA A 1 75 ? -6.400 -1.017 -4.279 1.00 97.56 75 ALA A N 1
ATOM 629 C CA . ALA A 1 75 ? -5.583 -2.088 -4.847 1.00 97.56 75 ALA A CA 1
ATOM 630 C C . ALA A 1 75 ? -5.950 -2.356 -6.314 1.00 97.56 75 ALA A C 1
ATOM 632 O O . ALA A 1 75 ? -5.068 -2.395 -7.167 1.00 97.56 75 ALA A O 1
ATOM 633 N N . ARG A 1 76 ? -7.246 -2.450 -6.631 1.00 98.19 76 ARG A N 1
ATOM 634 C CA . ARG A 1 76 ? -7.729 -2.641 -8.007 1.00 98.19 76 ARG A CA 1
ATOM 635 C C . ARG A 1 76 ? -7.346 -1.478 -8.932 1.00 98.19 76 ARG A C 1
ATOM 637 O O . ARG A 1 76 ? -6.882 -1.713 -10.047 1.00 98.19 76 ARG A O 1
ATOM 644 N N . LEU A 1 77 ? -7.532 -0.233 -8.483 1.00 98.50 77 LEU A N 1
ATOM 645 C CA . LEU A 1 77 ? -7.155 0.974 -9.231 1.00 98.50 77 LEU A CA 1
ATOM 646 C C . LEU A 1 77 ? -5.646 1.031 -9.507 1.00 98.50 77 LEU A C 1
ATOM 648 O O . LEU A 1 77 ? -5.245 1.301 -10.642 1.00 98.50 77 LEU A O 1
ATOM 652 N N . THR A 1 78 ? -4.828 0.740 -8.494 1.00 97.88 78 THR A N 1
ATOM 653 C CA . THR A 1 78 ? -3.365 0.704 -8.597 1.00 97.88 78 THR A CA 1
ATOM 654 C C . THR A 1 78 ? -2.898 -0.421 -9.512 1.00 97.88 78 THR A C 1
ATOM 656 O O . THR A 1 78 ? -2.030 -0.191 -10.349 1.00 97.88 78 THR A O 1
ATOM 659 N N . SER A 1 79 ? -3.491 -1.618 -9.424 1.00 97.69 79 SER A N 1
ATOM 660 C CA . SER A 1 79 ? -3.165 -2.730 -10.324 1.00 97.69 79 SER A CA 1
ATOM 661 C C . SER A 1 79 ? -3.389 -2.357 -11.787 1.00 97.69 79 SER A C 1
ATOM 663 O O . SER A 1 79 ? -2.498 -2.579 -12.599 1.00 97.69 79 SER A O 1
ATOM 665 N N . TYR A 1 80 ? -4.523 -1.733 -12.124 1.00 98.25 80 TYR A N 1
ATOM 666 C CA . TYR A 1 80 ? -4.776 -1.286 -13.497 1.00 98.25 80 TYR A CA 1
ATOM 667 C C . TYR A 1 80 ? -3.739 -0.261 -13.977 1.00 98.25 80 TYR A C 1
ATOM 669 O O . TYR A 1 80 ? -3.183 -0.422 -15.061 1.00 98.25 80 TYR A O 1
ATOM 677 N N . ALA A 1 81 ? -3.449 0.764 -13.166 1.00 97.62 81 ALA A N 1
ATOM 678 C CA . ALA A 1 81 ? -2.481 1.804 -13.514 1.00 97.62 81 ALA A CA 1
ATOM 679 C C . ALA A 1 81 ? -1.063 1.237 -13.703 1.00 97.62 81 ALA A C 1
ATOM 681 O O . ALA A 1 81 ? -0.425 1.520 -14.716 1.00 97.62 81 ALA A O 1
ATOM 682 N N . ASN A 1 82 ? -0.604 0.380 -12.785 1.00 97.00 82 ASN A N 1
ATOM 683 C CA . ASN A 1 82 ? 0.706 -0.269 -12.875 1.00 97.00 82 ASN A CA 1
ATOM 684 C C . ASN A 1 82 ? 0.794 -1.178 -14.102 1.00 97.00 82 ASN A C 1
ATOM 686 O O . ASN A 1 82 ? 1.712 -1.031 -14.899 1.00 97.00 82 ASN A O 1
ATOM 690 N N . MET A 1 83 ? -0.196 -2.049 -14.322 1.00 96.19 83 MET A N 1
ATOM 691 C CA . MET A 1 83 ? -0.205 -2.934 -15.491 1.00 96.19 83 MET A CA 1
ATOM 692 C C . MET A 1 83 ? -0.270 -2.139 -16.800 1.00 96.19 83 MET A C 1
ATOM 694 O O . MET A 1 83 ? 0.365 -2.509 -17.780 1.00 96.19 83 MET A O 1
ATOM 698 N N . LYS A 1 84 ? -0.992 -1.015 -16.855 1.00 95.12 84 LYS A N 1
ATOM 699 C CA . LYS A 1 84 ? -0.943 -0.126 -18.022 1.00 95.12 84 LYS A CA 1
ATOM 700 C C . LYS A 1 84 ? 0.432 0.514 -18.207 1.00 95.12 84 LYS A C 1
ATOM 702 O O . LYS A 1 84 ? 0.899 0.579 -19.337 1.00 95.12 84 LYS A O 1
ATOM 707 N N . SER A 1 85 ? 1.081 0.953 -17.133 1.00 95.31 85 SER A N 1
ATOM 708 C CA . SER A 1 85 ? 2.425 1.541 -17.179 1.00 95.31 85 SER A CA 1
ATOM 709 C C . SER A 1 85 ? 3.490 0.527 -17.615 1.00 95.31 85 SER A C 1
ATOM 711 O O . SER A 1 85 ? 4.361 0.847 -18.420 1.00 95.31 85 SER A O 1
ATOM 713 N N . ASP A 1 86 ? 3.390 -0.718 -17.157 1.00 93.94 86 ASP A N 1
ATOM 714 C CA . ASP A 1 86 ? 4.318 -1.805 -17.491 1.00 93.94 86 ASP A CA 1
ATOM 715 C C . ASP A 1 86 ? 4.282 -2.195 -18.979 1.00 93.94 86 ASP A C 1
ATOM 717 O O . ASP A 1 86 ? 5.198 -2.851 -19.479 1.00 93.94 86 ASP A O 1
ATOM 721 N N . LEU A 1 87 ? 3.238 -1.788 -19.713 1.00 90.12 87 LEU A N 1
ATOM 722 C CA . LEU A 1 87 ? 3.152 -2.005 -21.157 1.00 90.12 87 LEU A CA 1
ATOM 723 C C . LEU A 1 87 ? 4.196 -1.244 -21.956 1.00 90.12 87 LEU A C 1
ATOM 725 O O . LEU A 1 87 ? 4.688 -1.757 -22.964 1.00 90.12 87 LEU A O 1
ATOM 729 N N . ASP A 1 88 ? 4.439 -0.004 -21.553 1.00 89.25 88 ASP A N 1
ATOM 730 C CA . ASP A 1 88 ? 5.442 0.877 -22.121 1.00 89.25 88 ASP A CA 1
ATOM 731 C C . ASP A 1 88 ? 5.732 1.985 -21.108 1.00 89.25 88 ASP A C 1
ATOM 733 O O . ASP A 1 88 ? 5.012 2.979 -21.017 1.00 89.25 88 ASP A O 1
ATOM 737 N N . THR A 1 89 ? 6.827 1.835 -20.366 1.00 89.56 89 THR A N 1
ATOM 738 C CA . THR A 1 89 ? 7.238 2.795 -19.333 1.00 89.56 89 THR A CA 1
ATOM 739 C C . THR A 1 89 ? 7.688 4.145 -19.899 1.00 89.56 89 THR A C 1
ATOM 741 O O . THR A 1 89 ? 8.067 5.034 -19.141 1.00 89.56 89 THR A O 1
ATOM 744 N N . ARG A 1 90 ? 7.659 4.332 -21.226 1.00 88.56 90 ARG A N 1
ATOM 745 C CA . ARG A 1 90 ? 7.874 5.628 -21.887 1.00 88.56 90 ARG A CA 1
ATOM 746 C C . ARG A 1 90 ? 6.577 6.424 -22.050 1.00 88.56 90 ARG A C 1
ATOM 748 O O . ARG A 1 90 ? 6.649 7.610 -22.366 1.00 88.56 90 ARG A O 1
ATOM 755 N N . ASP A 1 91 ? 5.412 5.798 -21.874 1.00 92.12 91 ASP A N 1
ATOM 756 C CA . ASP A 1 91 ? 4.118 6.469 -21.987 1.00 92.12 91 ASP A CA 1
ATOM 757 C C . ASP A 1 91 ? 3.828 7.296 -20.725 1.00 92.12 91 ASP A C 1
ATOM 759 O O . ASP A 1 91 ? 3.478 6.783 -19.657 1.00 92.12 91 ASP A O 1
ATOM 763 N N . SER A 1 92 ? 3.961 8.616 -20.860 1.00 94.62 92 SER A N 1
ATOM 764 C CA . SER A 1 92 ? 3.771 9.561 -19.760 1.00 94.62 92 SER A CA 1
ATOM 765 C C . SER A 1 92 ? 2.348 9.571 -19.205 1.00 94.62 92 SER A C 1
ATOM 767 O O . SER A 1 92 ? 2.167 9.911 -18.034 1.00 94.62 92 SER A O 1
ATOM 769 N N . LYS A 1 93 ? 1.340 9.170 -19.992 1.00 96.25 93 LYS A N 1
ATOM 770 C CA . LYS A 1 93 ? -0.047 9.083 -19.524 1.00 96.25 93 LYS A CA 1
ATOM 771 C C . LYS A 1 93 ? -0.178 8.038 -18.419 1.00 96.25 93 LYS A C 1
ATOM 773 O O . LYS A 1 93 ? -0.763 8.317 -17.375 1.00 96.25 93 LYS A O 1
ATOM 778 N N . TYR A 1 94 ? 0.371 6.846 -18.637 1.00 96.12 94 TYR A N 1
ATOM 779 C CA . TYR A 1 94 ? 0.239 5.744 -17.685 1.00 96.12 94 TYR A CA 1
ATOM 780 C C . TYR A 1 94 ? 1.170 5.902 -16.481 1.00 96.12 94 TYR A C 1
ATOM 782 O O . TYR A 1 94 ? 0.759 5.584 -15.367 1.00 96.12 94 TYR A O 1
ATOM 790 N N . LEU A 1 95 ? 2.341 6.524 -16.659 1.00 95.00 95 LEU A N 1
ATOM 791 C CA . LEU A 1 95 ? 3.159 6.983 -15.530 1.00 95.00 95 LEU A CA 1
ATOM 792 C C . LEU A 1 95 ? 2.399 7.982 -14.639 1.00 95.00 95 LEU A C 1
ATOM 794 O O . LEU A 1 95 ? 2.422 7.862 -13.416 1.00 95.00 95 LEU A O 1
ATOM 798 N N . ALA A 1 96 ? 1.672 8.939 -15.229 1.00 96.56 96 ALA A N 1
ATOM 799 C CA . ALA A 1 96 ? 0.870 9.891 -14.460 1.00 96.56 96 ALA A CA 1
ATOM 800 C C . ALA A 1 96 ? -0.258 9.205 -13.667 1.00 96.56 96 ALA A C 1
ATOM 802 O O . ALA A 1 96 ? -0.527 9.595 -12.531 1.00 96.56 96 ALA A O 1
ATOM 803 N N . MET A 1 97 ? -0.876 8.156 -14.221 1.00 98.25 97 MET A N 1
ATOM 804 C CA . MET A 1 97 ? -1.887 7.361 -13.511 1.00 98.25 97 MET A CA 1
ATOM 805 C C . MET A 1 97 ? -1.309 6.644 -12.284 1.00 98.25 97 MET A C 1
ATOM 807 O O . MET A 1 97 ? -1.962 6.609 -11.241 1.00 98.25 97 MET A O 1
ATOM 811 N N . VAL A 1 98 ? -0.087 6.108 -12.377 1.00 97.69 98 VAL A N 1
ATOM 812 C CA . VAL A 1 98 ? 0.618 5.514 -11.227 1.00 97.69 98 VAL A CA 1
ATOM 813 C C . VAL A 1 98 ? 0.861 6.570 -10.145 1.00 97.69 98 VAL A C 1
ATOM 815 O O . VAL A 1 98 ? 0.529 6.354 -8.980 1.00 97.69 98 VAL A O 1
ATOM 818 N N . GLU A 1 99 ? 1.339 7.753 -10.531 1.00 96.12 99 GLU A N 1
ATOM 819 C CA . GLU A 1 99 ? 1.573 8.861 -9.598 1.00 96.12 99 GLU A CA 1
ATOM 820 C C . GLU A 1 99 ? 0.293 9.365 -8.916 1.00 96.12 99 GLU A C 1
ATOM 822 O O . GLU A 1 99 ? 0.298 9.723 -7.736 1.00 96.12 99 GLU A O 1
ATOM 827 N N . GLU A 1 100 ? -0.834 9.378 -9.626 1.00 97.12 100 GLU A N 1
ATOM 828 C CA . GLU A 1 100 ? -2.136 9.689 -9.032 1.00 97.12 100 GLU A CA 1
ATOM 829 C C . GLU A 1 100 ? -2.542 8.677 -7.958 1.00 97.12 100 GLU A C 1
ATOM 831 O O . GLU A 1 100 ? -3.046 9.076 -6.905 1.00 97.12 100 GLU A O 1
ATOM 836 N N . MET A 1 101 ? -2.286 7.387 -8.185 1.00 98.00 101 MET A N 1
ATOM 837 C CA . MET A 1 101 ? -2.569 6.344 -7.200 1.00 98.00 101 MET A CA 1
ATOM 838 C C . MET A 1 101 ? -1.619 6.395 -6.003 1.00 98.00 101 MET A C 1
ATOM 840 O O . MET A 1 101 ? -2.066 6.184 -4.875 1.00 98.00 101 MET A O 1
ATOM 844 N N . ASN A 1 102 ? -0.347 6.749 -6.213 1.00 93.88 102 ASN A N 1
ATOM 845 C CA . ASN A 1 102 ? 0.610 6.983 -5.128 1.00 93.88 102 ASN A CA 1
ATOM 846 C C . ASN A 1 102 ? 0.134 8.113 -4.199 1.00 93.88 102 ASN A C 1
ATOM 848 O O . ASN A 1 102 ? 0.144 7.964 -2.971 1.00 93.88 102 ASN A O 1
ATOM 852 N N . ARG A 1 103 ? -0.352 9.224 -4.771 1.00 95.00 103 ARG A N 1
ATOM 853 C CA . ARG A 1 103 ? -0.947 10.327 -3.996 1.00 95.00 103 ARG A CA 1
ATOM 854 C C . ARG A 1 103 ? -2.194 9.886 -3.233 1.00 95.00 103 ARG A C 1
ATOM 856 O O . ARG A 1 103 ? -2.259 10.094 -2.026 1.00 95.00 103 ARG A O 1
ATOM 863 N N . LEU A 1 104 ? -3.132 9.204 -3.895 1.00 95.38 104 LEU A N 1
ATOM 864 C CA . LEU A 1 104 ? -4.355 8.716 -3.248 1.00 95.38 104 LEU A CA 1
ATOM 865 C C . LEU A 1 104 ? -4.055 7.744 -2.092 1.00 95.38 104 LEU A C 1
ATOM 867 O O . LEU A 1 104 ? -4.687 7.814 -1.038 1.00 95.38 104 LEU A O 1
ATOM 871 N N . GLY A 1 105 ? -3.066 6.861 -2.261 1.00 92.94 105 GLY A N 1
ATOM 872 C CA . GLY A 1 105 ? -2.598 5.963 -1.203 1.00 92.94 105 GLY A CA 1
ATOM 873 C C . GLY A 1 105 ? -1.990 6.712 -0.014 1.00 92.94 105 GLY A C 1
ATOM 874 O O . GLY A 1 105 ? -2.221 6.337 1.138 1.00 92.94 105 GLY A O 1
ATOM 875 N N . SER A 1 106 ? -1.267 7.800 -0.285 1.00 92.62 106 SER A N 1
ATOM 876 C CA . SER A 1 106 ? -0.672 8.660 0.744 1.00 92.62 106 SER A CA 1
ATOM 877 C C . SER A 1 106 ? -1.748 9.402 1.542 1.00 92.62 106 SER A C 1
ATOM 879 O O . SER A 1 106 ? -1.713 9.388 2.773 1.00 92.62 106 SER A O 1
ATOM 881 N N . ASP A 1 107 ? -2.754 9.957 0.861 1.00 92.50 107 ASP A N 1
ATOM 882 C CA . ASP A 1 107 ? -3.908 10.608 1.492 1.00 92.50 107 ASP A CA 1
ATOM 883 C C . ASP A 1 107 ? -4.702 9.620 2.361 1.00 92.50 107 ASP A C 1
ATOM 885 O O . ASP A 1 107 ? -5.046 9.923 3.506 1.00 92.50 107 ASP A O 1
ATOM 889 N N . PHE A 1 108 ? -4.944 8.403 1.858 1.00 95.12 108 PHE A N 1
ATOM 890 C CA . PHE A 1 108 ? -5.629 7.347 2.610 1.00 95.12 108 PHE A CA 1
ATOM 891 C C . PHE A 1 108 ? -4.864 6.958 3.879 1.00 95.12 108 PHE A C 1
ATOM 893 O O . PHE A 1 108 ? -5.460 6.839 4.955 1.00 95.12 108 PHE A O 1
ATOM 900 N N . SER A 1 109 ? -3.546 6.784 3.769 1.00 91.62 109 SER A N 1
ATOM 901 C CA . SER A 1 109 ? -2.673 6.481 4.906 1.00 91.62 109 SER A CA 1
ATOM 902 C C . SER A 1 109 ? -2.721 7.595 5.955 1.00 91.62 109 SER A C 1
ATOM 904 O O . SER A 1 109 ? -2.961 7.334 7.135 1.00 91.62 109 SER A O 1
ATOM 906 N N . ALA A 1 110 ? -2.608 8.856 5.528 1.00 89.62 110 ALA A N 1
ATOM 907 C CA . ALA A 1 110 ? -2.683 10.005 6.425 1.00 89.62 110 ALA A CA 1
ATOM 908 C C . ALA A 1 110 ? -4.035 10.079 7.156 1.00 89.62 110 ALA A C 1
ATOM 910 O O . ALA A 1 110 ? -4.070 10.222 8.383 1.00 89.62 110 ALA A O 1
ATOM 911 N N . LEU A 1 111 ? -5.147 9.922 6.429 1.00 93.12 111 LEU A N 1
ATOM 912 C CA . LEU A 1 111 ? -6.501 9.997 6.985 1.00 93.12 111 LEU A CA 1
ATOM 913 C C . LEU A 1 111 ? -6.830 8.843 7.935 1.00 93.12 111 LEU A C 1
ATOM 915 O O . LEU A 1 111 ? -7.587 9.052 8.880 1.00 93.12 111 LEU A O 1
ATOM 919 N N . SER A 1 112 ? -6.269 7.652 7.711 1.00 94.44 112 SER A N 1
ATOM 920 C CA . SER A 1 112 ? -6.505 6.457 8.538 1.00 94.44 112 SER A CA 1
ATOM 921 C C . SER A 1 112 ? -5.447 6.210 9.621 1.00 94.44 112 SER A C 1
ATOM 923 O O . SER A 1 112 ? -5.608 5.297 10.429 1.00 94.44 112 SER A O 1
ATOM 925 N N . SER A 1 113 ? -4.409 7.047 9.704 1.00 92.12 113 SER A N 1
ATOM 926 C CA . SER A 1 113 ? -3.288 6.908 10.654 1.00 92.12 113 SER A CA 1
ATOM 927 C C . SER A 1 113 ? -3.694 6.835 12.132 1.00 92.12 113 SER A C 1
ATOM 929 O O . SER A 1 113 ? -2.953 6.296 12.949 1.00 92.12 113 SER A O 1
ATOM 931 N N . PHE A 1 114 ? -4.874 7.348 12.494 1.00 93.44 114 PHE A N 1
ATOM 932 C CA . PHE A 1 114 ? -5.386 7.295 13.865 1.00 93.44 114 PHE A CA 1
ATOM 933 C C . PHE A 1 114 ? -5.918 5.912 14.267 1.00 93.44 114 PHE A C 1
ATOM 935 O O . PHE A 1 114 ? -6.008 5.630 15.460 1.00 93.44 114 PHE A O 1
ATOM 942 N N . VAL A 1 115 ? -6.290 5.062 13.303 1.00 94.88 115 VAL A N 1
ATOM 943 C CA . VAL A 1 115 ? -7.084 3.854 13.568 1.00 94.88 115 VAL A CA 1
ATOM 944 C C . VAL A 1 115 ? -6.315 2.854 14.419 1.00 94.88 115 VAL A C 1
ATOM 946 O O . VAL A 1 115 ? -6.820 2.393 15.438 1.00 94.88 115 VAL A O 1
ATOM 949 N N . GLU A 1 116 ? -5.082 2.538 14.029 1.00 92.44 116 GLU A N 1
ATOM 950 C CA . GLU A 1 116 ? -4.254 1.582 14.763 1.00 92.44 116 GLU A CA 1
ATOM 951 C C . GLU A 1 116 ? -3.912 2.077 16.185 1.00 92.44 116 GLU A C 1
ATOM 953 O O . GLU A 1 116 ? -4.192 1.336 17.131 1.00 92.44 116 GLU A O 1
ATOM 958 N N . PRO A 1 117 ? -3.435 3.324 16.397 1.00 90.38 117 PRO A N 1
ATOM 959 C CA . PRO A 1 117 ? -3.237 3.875 17.740 1.00 90.38 117 PRO A CA 1
ATOM 960 C C . PRO A 1 117 ? -4.499 3.894 18.609 1.00 90.38 117 PRO A C 1
ATOM 962 O O . PRO A 1 117 ? -4.419 3.680 19.818 1.00 90.38 117 PRO A O 1
ATOM 965 N N . GLU A 1 118 ? -5.669 4.170 18.031 1.00 94.31 118 GLU A N 1
ATOM 966 C CA . GLU A 1 118 ? -6.925 4.162 18.781 1.00 94.31 118 GLU A CA 1
ATOM 967 C C . GLU A 1 118 ? -7.349 2.749 19.178 1.00 94.31 118 GLU A C 1
ATOM 969 O O . GLU A 1 118 ? -7.708 2.550 20.336 1.00 94.31 118 GLU A O 1
ATOM 974 N N . ILE A 1 119 ? -7.241 1.763 18.281 1.00 95.00 119 ILE A N 1
ATOM 975 C CA . ILE A 1 119 ? -7.505 0.350 18.600 1.00 95.00 119 ILE A CA 1
ATOM 976 C C . ILE A 1 119 ? -6.548 -0.146 19.688 1.00 95.00 119 ILE A C 1
ATOM 978 O O . ILE A 1 119 ? -6.977 -0.824 20.622 1.00 95.00 119 ILE A O 1
ATOM 982 N N . LEU A 1 120 ? -5.270 0.239 19.616 1.00 92.12 120 LEU A N 1
ATOM 983 C CA . LEU A 1 120 ? -4.249 -0.142 20.593 1.00 92.12 120 LEU A CA 1
ATOM 984 C C . LEU A 1 120 ? -4.579 0.322 22.023 1.00 92.12 120 LEU A C 1
ATOM 986 O O . LEU A 1 120 ? -4.184 -0.326 22.992 1.00 92.12 120 LEU A O 1
ATOM 990 N N . ARG A 1 121 ? -5.312 1.436 22.154 1.00 90.38 121 ARG A N 1
ATOM 991 C CA . ARG A 1 121 ? -5.781 1.989 23.436 1.00 90.38 121 ARG A CA 1
ATOM 992 C C . ARG A 1 121 ? -7.041 1.304 23.972 1.00 90.38 121 ARG A C 1
ATOM 994 O O . ARG A 1 121 ? -7.386 1.521 25.130 1.00 90.38 121 ARG A O 1
ATOM 1001 N N . ILE A 1 122 ? -7.745 0.513 23.161 1.00 93.81 122 ILE A N 1
ATOM 1002 C CA . ILE A 1 122 ? -8.911 -0.254 23.613 1.00 93.81 122 ILE A CA 1
ATOM 1003 C C . ILE A 1 122 ? -8.412 -1.489 24.361 1.00 93.81 122 ILE A C 1
ATOM 1005 O O . ILE A 1 122 ? -7.620 -2.259 23.824 1.00 93.81 122 ILE A O 1
ATOM 1009 N N . GLU A 1 123 ? -8.899 -1.707 25.582 1.00 93.06 123 GLU A N 1
ATOM 1010 C CA . GLU A 1 123 ? -8.510 -2.882 26.366 1.00 93.06 123 GLU A CA 1
ATOM 1011 C C . GLU A 1 123 ? -8.929 -4.207 25.682 1.00 93.06 123 GLU A C 1
ATOM 1013 O O . GLU A 1 123 ? -10.024 -4.275 25.103 1.00 93.06 123 GLU A O 1
ATOM 1018 N N . PRO A 1 124 ? -8.103 -5.275 25.743 1.00 91.75 124 PRO A N 1
ATOM 1019 C CA . PRO A 1 124 ? -8.376 -6.562 25.090 1.00 91.75 124 PRO A CA 1
ATOM 1020 C C . PRO A 1 124 ? -9.728 -7.181 25.462 1.00 91.75 124 PRO A C 1
ATOM 1022 O O . PRO A 1 124 ? -10.423 -7.757 24.617 1.00 91.75 124 PRO A O 1
ATOM 1025 N N . GLU A 1 125 ? -10.152 -7.022 26.715 1.00 94.12 125 GLU A N 1
ATOM 1026 C CA . GLU A 1 125 ? -11.439 -7.509 27.210 1.00 94.12 125 GLU A CA 1
ATOM 1027 C C . GLU A 1 125 ? -12.602 -6.787 26.520 1.00 94.12 125 GLU A C 1
ATOM 1029 O O . GLU A 1 125 ? -13.619 -7.405 26.196 1.00 94.12 125 GLU A O 1
ATOM 1034 N N . ARG A 1 126 ? -12.445 -5.488 26.228 1.00 95.50 126 ARG A N 1
ATOM 1035 C CA . ARG A 1 126 ? -13.458 -4.691 25.526 1.00 95.50 126 ARG A CA 1
ATOM 1036 C C . ARG A 1 126 ? -13.545 -5.067 24.051 1.00 95.50 126 ARG A C 1
ATOM 1038 O O . ARG A 1 126 ? -14.655 -5.188 23.542 1.00 95.50 126 ARG A O 1
ATOM 1045 N N . ILE A 1 127 ? -12.418 -5.331 23.386 1.00 94.75 127 ILE A N 1
ATOM 1046 C CA . ILE A 1 127 ? -12.425 -5.880 22.018 1.00 94.75 127 ILE A CA 1
ATOM 1047 C C . ILE A 1 127 ? -13.102 -7.255 21.982 1.00 94.75 127 ILE A C 1
ATOM 1049 O O . ILE A 1 127 ? -13.944 -7.510 21.121 1.00 94.75 127 ILE A O 1
ATOM 1053 N N . SER A 1 128 ? -12.814 -8.120 22.955 1.00 94.50 128 SER A N 1
ATOM 1054 C CA . SER A 1 128 ? -13.467 -9.430 23.065 1.00 94.50 128 SER A CA 1
ATOM 1055 C C . SER A 1 128 ? -14.984 -9.304 23.261 1.00 94.50 128 SER A C 1
ATOM 1057 O O . SER A 1 128 ? -15.761 -10.028 22.627 1.00 94.50 128 SER A O 1
ATOM 1059 N N . ALA A 1 129 ? -15.422 -8.343 24.080 1.00 96.75 129 ALA A N 1
ATOM 1060 C CA . ALA A 1 129 ? -16.835 -8.017 24.245 1.00 96.75 129 ALA A CA 1
ATOM 1061 C C . ALA A 1 129 ? -17.457 -7.480 22.946 1.00 96.75 129 ALA A C 1
ATOM 1063 O O . ALA A 1 129 ? -18.549 -7.908 22.578 1.00 96.75 129 ALA A O 1
ATOM 1064 N N . PHE A 1 130 ? -16.755 -6.613 22.210 1.00 97.50 130 PHE A N 1
ATOM 1065 C CA . PHE A 1 130 ? -17.224 -6.088 20.925 1.00 97.50 130 PHE A CA 1
ATOM 1066 C C . PHE A 1 130 ? -17.417 -7.183 19.883 1.00 97.50 130 PHE A C 1
ATOM 1068 O O . PHE A 1 130 ? -18.457 -7.207 19.235 1.00 97.50 130 PHE A O 1
ATOM 1075 N N . ILE A 1 131 ? -16.491 -8.137 19.773 1.00 95.75 131 ILE A N 1
ATOM 1076 C CA . ILE A 1 131 ? -16.645 -9.266 18.841 1.00 95.75 131 ILE A CA 1
ATOM 1077 C C . ILE A 1 131 ? -17.852 -10.143 19.216 1.00 95.75 131 ILE A C 1
ATOM 1079 O O . ILE A 1 131 ? -18.489 -10.729 18.345 1.00 95.75 131 ILE A O 1
ATOM 1083 N N . THR A 1 132 ? -18.187 -10.226 20.506 1.00 96.06 132 THR A N 1
ATOM 1084 C CA . THR A 1 132 ? -19.375 -10.962 20.969 1.00 96.06 132 THR A CA 1
ATOM 1085 C C . THR A 1 132 ? -20.672 -10.201 20.667 1.00 96.06 132 THR A C 1
ATOM 1087 O O . THR A 1 132 ? -21.670 -10.817 20.303 1.00 96.06 132 THR A O 1
ATOM 1090 N N . GLN A 1 133 ? -20.665 -8.872 20.809 1.00 97.19 133 GLN A N 1
ATOM 1091 C CA . GLN A 1 133 ? -21.820 -8.001 20.552 1.00 97.19 133 GLN A CA 1
ATOM 1092 C C . GLN A 1 133 ? -22.105 -7.817 19.057 1.00 97.19 133 GLN A C 1
ATOM 1094 O O . GLN A 1 133 ? -23.265 -7.763 18.660 1.00 97.19 133 GLN A O 1
ATOM 1099 N N . GLU A 1 134 ? -21.059 -7.738 18.235 1.00 97.38 134 GLU A N 1
ATOM 1100 C CA . GLU A 1 134 ? -21.133 -7.591 16.783 1.00 97.38 134 GLU A CA 1
ATOM 1101 C C . GLU A 1 134 ? -20.371 -8.748 16.114 1.00 97.38 134 GLU A C 1
ATOM 1103 O O . GLU A 1 134 ? -19.171 -8.636 15.845 1.00 97.38 134 GLU A O 1
ATOM 1108 N N . PRO A 1 135 ? -21.043 -9.879 15.821 1.00 96.00 135 PRO A N 1
ATOM 1109 C CA . PRO A 1 135 ? -20.403 -11.053 15.233 1.00 96.00 135 PRO A CA 1
ATOM 1110 C C . PRO A 1 135 ? -19.713 -10.789 13.891 1.00 96.00 135 PRO A C 1
ATOM 1112 O O . PRO A 1 135 ? -18.786 -11.522 13.536 1.00 96.00 135 PRO A O 1
ATOM 1115 N N . ARG A 1 136 ? -20.101 -9.741 13.144 1.00 97.06 136 ARG A N 1
ATOM 1116 C CA . ARG A 1 136 ? -19.418 -9.367 11.895 1.00 97.06 136 ARG A CA 1
ATOM 1117 C C . ARG A 1 136 ? -17.971 -8.925 12.127 1.00 97.06 136 ARG A C 1
ATOM 1119 O O . ARG A 1 136 ? -17.158 -9.087 11.226 1.00 97.06 136 ARG A O 1
ATOM 1126 N N . LEU A 1 137 ? -17.602 -8.475 13.333 1.00 96.88 137 LEU A N 1
ATOM 1127 C CA . LEU A 1 137 ? -16.204 -8.189 13.692 1.00 96.88 137 LEU A CA 1
ATOM 1128 C C . LEU A 1 137 ? -15.305 -9.429 13.694 1.00 96.88 137 LEU A C 1
ATOM 1130 O O . LEU A 1 137 ? -14.083 -9.292 13.649 1.00 96.88 137 LEU A O 1
ATOM 1134 N N . SER A 1 138 ? -15.873 -10.637 13.737 1.00 95.44 138 SER A N 1
ATOM 1135 C CA . SER A 1 138 ? -15.092 -11.879 13.769 1.00 95.44 138 SER A CA 1
ATOM 1136 C C . SER A 1 138 ? -14.126 -12.016 12.588 1.00 95.44 138 SER A C 1
ATOM 1138 O O . SER A 1 138 ? -13.022 -12.524 12.779 1.00 95.44 138 SER A O 1
ATOM 1140 N N . ILE A 1 139 ? -14.481 -11.494 11.407 1.00 96.38 139 ILE A N 1
ATOM 1141 C CA . ILE A 1 139 ? -13.609 -11.503 10.219 1.00 96.38 139 ILE A CA 1
ATOM 1142 C C . ILE A 1 139 ? -12.347 -10.652 10.412 1.00 96.38 139 ILE A C 1
ATOM 1144 O O . ILE A 1 139 ? -11.326 -10.911 9.782 1.00 96.38 139 ILE A O 1
ATOM 1148 N N . TYR A 1 140 ? -12.398 -9.664 11.310 1.00 96.69 140 TYR A N 1
ATOM 1149 C CA . TYR A 1 140 ? -11.286 -8.769 11.625 1.00 96.69 140 TYR A CA 1
ATOM 1150 C C . TYR A 1 140 ? -10.514 -9.178 12.878 1.00 96.69 140 TYR A C 1
ATOM 1152 O O . TYR A 1 140 ? -9.544 -8.506 13.226 1.00 96.69 140 TYR A O 1
ATOM 1160 N N . ARG A 1 141 ? -10.893 -10.279 13.545 1.00 95.06 141 ARG A N 1
ATOM 1161 C CA . ARG A 1 141 ? -10.244 -10.745 14.781 1.00 95.06 141 ARG A CA 1
ATOM 1162 C C . ARG A 1 141 ? -8.727 -10.817 14.637 1.00 95.06 141 ARG A C 1
ATOM 1164 O O . ARG A 1 141 ? -8.021 -10.270 15.466 1.00 95.06 141 ARG A O 1
ATOM 1171 N N . HIS A 1 142 ? -8.236 -11.418 13.555 1.00 94.38 142 HIS A N 1
ATOM 1172 C CA . HIS A 1 142 ? -6.798 -11.552 13.330 1.00 94.38 142 HIS A CA 1
ATOM 1173 C C . HIS A 1 142 ? -6.070 -10.198 13.280 1.00 94.38 142 HIS A C 1
ATOM 1175 O O . HIS A 1 142 ? -4.995 -10.061 13.853 1.00 94.38 142 HIS A O 1
ATOM 1181 N N . ILE A 1 143 ? -6.664 -9.193 12.629 1.00 93.44 143 ILE A N 1
ATOM 1182 C CA . ILE A 1 143 ? -6.080 -7.848 12.536 1.00 93.44 143 ILE A CA 1
ATOM 1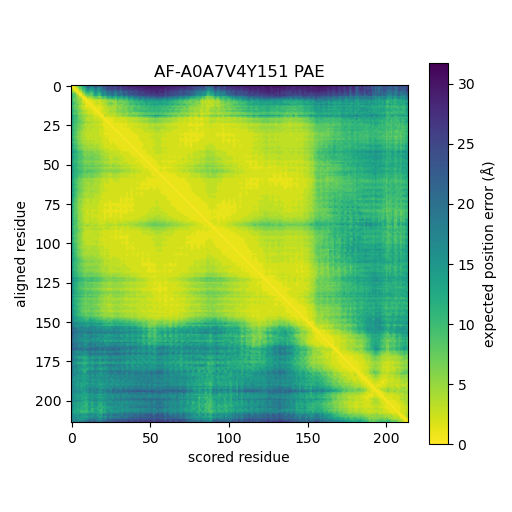183 C C . ILE A 1 143 ? -6.101 -7.163 13.905 1.00 93.44 143 ILE A C 1
ATOM 1185 O O . ILE A 1 143 ? -5.116 -6.539 14.287 1.00 93.44 143 ILE A O 1
ATOM 1189 N N . LEU A 1 144 ? -7.201 -7.293 14.651 1.00 94.88 144 LEU A N 1
ATOM 1190 C CA . LEU A 1 144 ? -7.317 -6.742 16.003 1.00 94.88 144 LEU A CA 1
ATOM 1191 C C . LEU A 1 144 ? -6.285 -7.371 16.953 1.00 94.88 144 LEU A C 1
ATOM 1193 O O . LEU A 1 144 ? -5.596 -6.646 17.669 1.00 94.88 144 LEU A O 1
ATOM 1197 N N . ASP A 1 145 ? -6.123 -8.694 16.894 1.00 92.12 145 ASP A N 1
ATOM 1198 C CA . ASP A 1 145 ? -5.138 -9.433 17.685 1.00 92.12 145 ASP A CA 1
ATOM 1199 C C . ASP A 1 145 ? -3.700 -9.012 17.323 1.00 92.12 145 ASP A C 1
ATOM 1201 O O . ASP A 1 145 ? -2.867 -8.830 18.213 1.00 92.12 145 ASP A O 1
ATOM 1205 N N . ASP A 1 146 ? -3.392 -8.812 16.034 1.00 91.69 146 ASP A N 1
ATOM 1206 C CA . ASP A 1 146 ? -2.061 -8.365 15.601 1.00 91.69 146 ASP A CA 1
ATOM 1207 C C . ASP A 1 146 ? -1.755 -6.922 16.027 1.00 91.69 146 ASP A C 1
ATOM 1209 O O . ASP A 1 146 ? -0.642 -6.640 16.471 1.00 91.69 146 ASP A O 1
ATOM 1213 N N . ILE A 1 147 ? -2.743 -6.020 15.980 1.00 92.00 147 ILE A N 1
ATOM 1214 C CA . ILE A 1 147 ? -2.596 -4.662 16.523 1.00 92.00 147 ILE A CA 1
ATOM 1215 C C . ILE A 1 147 ? -2.310 -4.737 18.025 1.00 92.00 147 ILE A C 1
ATOM 1217 O O . ILE A 1 147 ? -1.348 -4.140 18.502 1.00 92.00 147 ILE A O 1
ATOM 1221 N N . HIS A 1 148 ? -3.081 -5.515 18.787 1.00 89.38 148 HIS A N 1
ATOM 1222 C CA . HIS A 1 148 ? -2.853 -5.656 20.228 1.00 89.38 148 HIS A CA 1
ATOM 1223 C C . HIS A 1 148 ? -1.526 -6.321 20.578 1.00 89.38 148 HIS A C 1
ATOM 1225 O O . HIS A 1 148 ? -0.912 -5.941 21.575 1.00 89.38 148 HIS A O 1
ATOM 1231 N N . ARG A 1 149 ? -1.017 -7.232 19.744 1.00 89.31 149 ARG A N 1
ATOM 1232 C CA . ARG A 1 149 ? 0.329 -7.800 19.903 1.00 89.31 149 ARG A CA 1
ATOM 1233 C C . ARG A 1 149 ? 1.412 -6.720 19.898 1.00 89.31 149 ARG A C 1
ATOM 1235 O O . ARG A 1 149 ? 2.401 -6.851 20.617 1.00 89.31 149 ARG A O 1
ATOM 1242 N N . LYS A 1 150 ? 1.220 -5.633 19.143 1.00 86.94 150 LYS A N 1
ATOM 1243 C CA . LYS A 1 150 ? 2.159 -4.503 19.112 1.00 86.94 150 LYS A CA 1
ATOM 1244 C C . LYS A 1 150 ? 2.162 -3.693 20.405 1.00 86.94 150 LYS A C 1
ATOM 1246 O O . LYS A 1 150 ? 3.154 -3.032 20.663 1.00 86.94 150 LYS A O 1
ATOM 1251 N N . ARG A 1 151 ? 1.145 -3.802 21.273 1.00 83.38 151 ARG A N 1
ATOM 1252 C CA . ARG A 1 151 ? 1.053 -3.024 22.528 1.00 83.38 151 ARG A CA 1
ATOM 1253 C C . ARG A 1 151 ? 2.265 -3.227 23.435 1.00 83.38 151 ARG A C 1
ATOM 1255 O O . ARG A 1 151 ? 2.726 -2.275 24.047 1.00 83.38 151 ARG A O 1
ATOM 1262 N N . ALA A 1 152 ? 2.806 -4.446 23.490 1.00 85.25 152 ALA A N 1
ATOM 1263 C CA . ALA A 1 152 ? 4.016 -4.760 24.259 1.00 85.25 152 ALA A CA 1
ATOM 1264 C C . ALA A 1 152 ? 5.308 -4.169 23.656 1.00 85.25 152 ALA A C 1
ATOM 1266 O O . ALA A 1 152 ? 6.357 -4.192 24.296 1.00 85.25 152 ALA A O 1
ATOM 1267 N N . HIS A 1 153 ? 5.234 -3.670 22.424 1.00 87.12 153 HIS A N 1
ATOM 1268 C CA . HIS A 1 153 ? 6.340 -3.133 21.636 1.00 87.12 153 HIS A CA 1
ATOM 1269 C C . HIS A 1 153 ? 6.117 -1.674 21.216 1.00 87.12 153 HIS A C 1
ATOM 1271 O O . HIS A 1 153 ? 6.915 -1.150 20.448 1.00 87.12 153 HIS A O 1
ATOM 1277 N N . THR A 1 154 ? 5.047 -1.033 21.689 1.00 82.06 154 THR A N 1
ATOM 1278 C CA . THR A 1 154 ? 4.763 0.380 21.442 1.00 82.06 154 THR A CA 1
ATOM 1279 C C . THR A 1 154 ? 5.047 1.150 22.718 1.00 82.06 154 THR A C 1
ATOM 1281 O O . THR A 1 154 ? 4.421 0.907 23.753 1.00 82.06 154 THR A O 1
ATOM 1284 N N . GLY A 1 155 ? 6.014 2.058 22.638 1.00 80.56 155 GLY A N 1
ATOM 1285 C CA . GLY A 1 155 ? 6.365 2.941 23.735 1.00 80.56 155 GLY A CA 1
ATOM 1286 C C . GLY A 1 155 ? 5.321 4.031 23.966 1.00 80.56 155 GLY A C 1
ATOM 1287 O O . GLY A 1 155 ? 4.270 4.123 23.328 1.00 80.56 155 GLY A O 1
ATOM 1288 N N . THR A 1 156 ? 5.631 4.910 24.903 1.00 81.88 156 THR A N 1
ATOM 1289 C CA . THR A 1 156 ? 4.947 6.192 25.050 1.00 81.88 156 THR A CA 1
ATOM 1290 C C . THR A 1 156 ? 5.134 7.052 23.798 1.00 81.88 156 THR A C 1
ATOM 1292 O O . THR A 1 156 ? 6.086 6.887 23.039 1.00 81.88 156 THR A O 1
ATOM 1295 N N . GLU A 1 157 ? 4.263 8.045 23.603 1.00 74.38 157 GLU A N 1
ATOM 1296 C CA . GLU A 1 157 ? 4.377 8.997 22.486 1.00 74.38 157 GLU A CA 1
ATOM 1297 C C . GLU A 1 157 ? 5.765 9.668 22.420 1.00 74.38 157 GLU A C 1
ATOM 1299 O O . GLU A 1 157 ? 6.292 9.912 21.336 1.00 74.38 157 GLU A O 1
ATOM 1304 N N . GLY A 1 158 ? 6.386 9.922 23.578 1.00 78.62 158 GLY A N 1
ATOM 1305 C CA . GLY A 1 158 ? 7.747 10.451 23.657 1.00 78.62 158 GLY A CA 1
ATOM 1306 C C . GLY A 1 158 ? 8.810 9.464 23.169 1.00 78.62 158 GLY A C 1
ATOM 1307 O O . GLY A 1 158 ? 9.707 9.863 22.431 1.00 78.62 158 GLY A O 1
ATOM 1308 N N . GLU A 1 159 ? 8.701 8.187 23.540 1.00 85.81 159 GLU A N 1
ATOM 1309 C CA . GLU A 1 159 ? 9.628 7.129 23.111 1.00 85.81 159 GLU A CA 1
ATOM 1310 C C . GLU A 1 159 ? 9.508 6.854 21.607 1.00 85.81 159 GLU A C 1
ATOM 1312 O O . GLU A 1 159 ? 10.520 6.841 20.908 1.00 85.81 159 GLU A O 1
ATOM 1317 N N . GLU A 1 160 ? 8.284 6.746 21.084 1.00 82.00 160 GLU A N 1
ATOM 1318 C CA . GLU A 1 160 ? 8.032 6.564 19.647 1.00 82.00 160 GLU A CA 1
ATOM 1319 C C . GLU A 1 160 ? 8.540 7.755 18.824 1.00 82.00 160 GLU A C 1
ATOM 1321 O O . GLU A 1 160 ? 9.120 7.582 17.752 1.00 82.00 160 GLU A O 1
ATOM 1326 N N . LYS A 1 161 ? 8.409 8.983 19.344 1.00 80.44 161 LYS A N 1
ATOM 1327 C CA . LYS A 1 161 ? 8.971 10.175 18.697 1.00 80.44 161 LYS A CA 1
ATOM 1328 C C . LYS A 1 161 ? 10.498 10.136 18.640 1.00 80.44 161 LYS A C 1
ATOM 1330 O O . LYS A 1 161 ? 11.068 10.524 17.622 1.00 80.44 161 LYS A O 1
ATOM 1335 N N . ILE A 1 162 ? 11.159 9.678 19.706 1.00 87.25 162 ILE A N 1
ATOM 1336 C CA . ILE A 1 162 ? 12.620 9.517 19.725 1.00 87.25 162 ILE A CA 1
ATOM 1337 C C . ILE A 1 162 ? 13.044 8.466 18.692 1.00 87.25 162 ILE A C 1
ATOM 1339 O O . ILE A 1 162 ? 13.957 8.729 17.912 1.00 87.25 162 ILE A O 1
ATOM 1343 N N . LEU A 1 163 ? 12.362 7.317 18.638 1.00 85.75 163 LEU A N 1
ATOM 1344 C CA . LEU A 1 163 ? 12.630 6.265 17.651 1.00 85.75 163 LEU A CA 1
ATOM 1345 C C . LEU A 1 163 ? 12.451 6.774 16.212 1.00 85.75 163 LEU A C 1
ATOM 1347 O O . LEU A 1 163 ? 13.338 6.581 15.381 1.00 85.75 163 LEU A O 1
ATOM 1351 N N . ALA A 1 164 ? 11.360 7.494 15.936 1.00 82.69 164 ALA A N 1
ATOM 1352 C CA . ALA A 1 164 ? 11.090 8.080 14.624 1.00 82.69 164 ALA A CA 1
ATOM 1353 C C . ALA A 1 164 ? 12.126 9.140 14.208 1.00 82.69 164 ALA A C 1
ATOM 1355 O O . ALA A 1 164 ? 12.408 9.306 13.027 1.00 82.69 164 ALA A O 1
ATOM 1356 N N . GLN A 1 165 ? 12.712 9.873 15.156 1.00 84.62 165 GLN A N 1
ATOM 1357 C CA . GLN A 1 165 ? 13.796 10.817 14.861 1.00 84.62 165 GLN A CA 1
ATOM 1358 C C . GLN A 1 165 ? 15.144 10.110 14.671 1.00 84.62 165 GLN A C 1
ATOM 1360 O O . GLN A 1 165 ? 15.960 10.547 13.859 1.00 84.62 165 GLN A O 1
ATOM 1365 N N . ALA A 1 166 ? 15.378 9.020 15.403 1.00 89.25 166 ALA A N 1
ATOM 1366 C CA . ALA A 1 166 ? 16.596 8.227 15.305 1.00 89.25 166 ALA A CA 1
ATOM 1367 C C . ALA A 1 166 ? 16.692 7.439 13.987 1.00 89.25 166 ALA A C 1
ATOM 1369 O O . ALA A 1 166 ? 17.808 7.167 13.543 1.00 89.25 166 ALA A O 1
ATOM 1370 N N . SER A 1 167 ? 15.567 7.112 13.335 1.00 81.00 167 SER A N 1
ATOM 1371 C CA . SER A 1 167 ? 15.563 6.357 12.071 1.00 81.00 167 SER A CA 1
ATOM 1372 C C . SER A 1 167 ? 16.366 7.049 10.966 1.00 81.00 167 SER A C 1
ATOM 1374 O O . SER A 1 167 ? 17.150 6.400 10.288 1.00 81.00 167 SER A O 1
ATOM 1376 N N . LEU A 1 168 ? 16.297 8.382 10.873 1.00 78.12 168 LEU A N 1
ATOM 1377 C CA . LEU A 1 168 ? 17.086 9.161 9.907 1.00 78.12 168 LEU A CA 1
ATOM 1378 C C . LEU A 1 168 ? 18.600 8.946 10.057 1.00 78.12 168 LEU A C 1
ATOM 1380 O O . LEU A 1 168 ? 19.338 8.982 9.077 1.00 78.12 168 LEU A O 1
ATOM 1384 N N . ILE A 1 169 ? 19.071 8.743 11.290 1.00 88.06 169 ILE A N 1
ATOM 1385 C CA . ILE A 1 169 ? 20.480 8.446 11.571 1.00 88.06 169 ILE A CA 1
ATOM 1386 C C . ILE A 1 169 ? 20.766 6.968 11.287 1.00 88.06 169 ILE A C 1
ATOM 1388 O O . ILE A 1 169 ? 21.826 6.641 10.754 1.00 88.06 169 ILE A O 1
ATOM 1392 N N . ALA A 1 170 ? 19.828 6.082 11.627 1.00 87.38 170 ALA A N 1
ATOM 1393 C CA . ALA A 1 170 ? 19.949 4.644 11.408 1.00 87.38 170 ALA A CA 1
ATOM 1394 C C . ALA A 1 170 ? 20.012 4.260 9.917 1.00 87.38 170 ALA A C 1
ATOM 1396 O O . ALA A 1 170 ? 20.680 3.283 9.588 1.00 87.38 170 ALA A O 1
ATOM 1397 N N . ASP A 1 171 ? 19.403 5.053 9.031 1.00 87.31 171 ASP A N 1
ATOM 1398 C CA . ASP A 1 171 ? 19.407 4.834 7.577 1.00 87.31 171 ASP A CA 1
ATOM 1399 C C . ASP A 1 171 ? 20.725 5.276 6.904 1.00 87.31 171 ASP A C 1
ATOM 1401 O O . ASP A 1 171 ? 21.057 4.856 5.790 1.00 87.31 171 ASP A O 1
ATOM 1405 N N . ALA A 1 172 ? 21.519 6.126 7.567 1.00 90.44 172 ALA A N 1
ATOM 1406 C CA . ALA A 1 172 ? 22.722 6.712 6.975 1.00 90.44 172 ALA A CA 1
ATOM 1407 C C . ALA A 1 172 ? 23.783 5.676 6.535 1.00 90.44 172 ALA A C 1
ATOM 1409 O O . ALA A 1 172 ? 24.314 5.827 5.431 1.00 90.44 172 ALA A O 1
ATOM 1410 N N . PRO A 1 173 ? 24.105 4.618 7.312 1.00 94.06 173 PRO A N 1
ATOM 1411 C CA . PRO A 1 173 ? 25.068 3.601 6.893 1.00 94.06 173 PRO A CA 1
ATOM 1412 C C . PRO A 1 173 ? 24.668 2.867 5.608 1.00 94.06 173 PRO A C 1
ATOM 1414 O O . PRO A 1 173 ? 25.529 2.624 4.763 1.00 94.06 173 PRO A O 1
ATOM 1417 N N . GLU A 1 174 ? 23.381 2.546 5.435 1.00 91.00 174 GLU A N 1
ATOM 1418 C CA . GLU A 1 174 ? 22.879 1.906 4.213 1.00 91.00 174 GLU A CA 1
ATOM 1419 C C . GLU A 1 174 ? 23.035 2.843 3.011 1.00 91.00 174 GLU A C 1
ATOM 1421 O O . GLU A 1 174 ? 23.557 2.439 1.972 1.00 91.00 174 GLU A O 1
ATOM 1426 N N . SER A 1 175 ? 22.652 4.113 3.165 1.00 88.31 175 SER A N 1
ATOM 1427 C CA . SER A 1 175 ? 22.802 5.124 2.114 1.00 88.31 175 SER A CA 1
ATOM 1428 C C . SER A 1 175 ? 24.265 5.300 1.686 1.00 88.31 175 SER A C 1
ATOM 1430 O O . SER A 1 175 ? 24.580 5.238 0.496 1.00 88.31 175 SER A O 1
ATOM 1432 N N . ILE A 1 176 ? 25.186 5.420 2.651 1.00 91.94 176 ILE A N 1
ATOM 1433 C CA . ILE A 1 176 ? 26.630 5.525 2.389 1.00 91.94 176 ILE A CA 1
ATOM 1434 C C . ILE A 1 176 ? 27.139 4.284 1.653 1.00 91.94 176 ILE A C 1
ATOM 1436 O O . ILE A 1 176 ? 27.860 4.409 0.662 1.00 91.94 176 ILE A O 1
ATOM 1440 N N . TYR A 1 177 ? 26.759 3.087 2.109 1.00 92.44 177 TYR A N 1
ATOM 1441 C CA . TYR A 1 177 ? 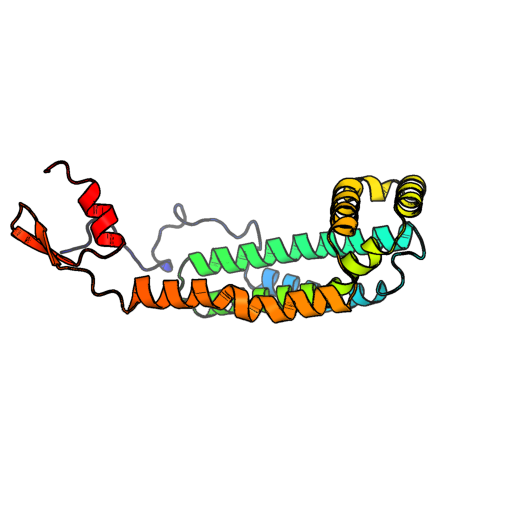27.142 1.843 1.447 1.00 92.44 177 TYR A CA 1
ATOM 1442 C C . TYR A 1 177 ? 26.613 1.779 0.012 1.00 92.44 177 TYR A C 1
ATOM 1444 O O . TYR A 1 177 ? 27.356 1.391 -0.888 1.00 92.44 177 TYR A O 1
ATOM 1452 N N . ASN A 1 178 ? 25.363 2.177 -0.224 1.00 90.06 178 ASN A N 1
ATOM 1453 C CA . ASN A 1 178 ? 24.755 2.164 -1.551 1.00 90.06 178 ASN A CA 1
ATOM 1454 C C . ASN A 1 178 ? 25.454 3.128 -2.514 1.00 90.06 178 ASN A C 1
ATOM 1456 O O . ASN A 1 178 ? 25.717 2.744 -3.653 1.00 90.06 178 ASN A O 1
ATOM 1460 N N . VAL A 1 179 ? 25.800 4.341 -2.073 1.00 91.88 179 VAL A N 1
ATOM 1461 C CA . VAL A 1 179 ? 26.576 5.288 -2.893 1.00 91.88 179 VAL A CA 1
ATOM 1462 C C . VAL A 1 179 ? 27.958 4.716 -3.194 1.00 91.88 179 VAL A C 1
ATOM 1464 O O . VAL A 1 179 ? 28.351 4.620 -4.356 1.00 91.88 179 VAL A O 1
ATOM 1467 N N . PHE A 1 180 ? 28.665 4.254 -2.163 1.00 93.25 180 PHE A N 1
ATOM 1468 C CA . PHE A 1 180 ? 30.004 3.710 -2.332 1.00 93.25 180 PHE A CA 1
ATOM 1469 C C . PHE A 1 180 ? 30.013 2.497 -3.267 1.00 93.25 180 PHE A C 1
ATOM 1471 O O . PHE A 1 180 ? 30.726 2.501 -4.260 1.00 93.25 180 PHE A O 1
ATOM 1478 N N . SER A 1 181 ? 29.204 1.476 -2.989 1.00 90.56 181 SER A N 1
ATOM 1479 C CA . SER A 1 181 ? 29.205 0.215 -3.743 1.00 90.56 181 SER A CA 1
ATOM 1480 C C . SER A 1 181 ? 28.750 0.364 -5.196 1.00 90.56 181 SER A C 1
ATOM 1482 O O . SER A 1 181 ? 29.291 -0.321 -6.060 1.00 90.56 181 SER A O 1
ATOM 1484 N N . ASN A 1 182 ? 27.798 1.258 -5.488 1.00 86.12 182 ASN A N 1
ATOM 1485 C CA . ASN A 1 182 ? 27.221 1.367 -6.830 1.00 86.12 182 ASN A CA 1
ATOM 1486 C C . ASN A 1 182 ? 27.847 2.468 -7.698 1.00 86.12 182 ASN A C 1
ATOM 1488 O O . ASN A 1 182 ? 27.797 2.351 -8.923 1.00 86.12 182 ASN A O 1
ATOM 1492 N N . ALA A 1 183 ? 28.406 3.527 -7.103 1.00 86.00 183 ALA A N 1
ATOM 1493 C CA . ALA A 1 183 ? 28.925 4.677 -7.848 1.00 86.00 183 ALA A CA 1
ATOM 1494 C C . ALA A 1 183 ? 30.443 4.849 -7.710 1.00 86.00 183 ALA A C 1
ATOM 1496 O O . ALA A 1 183 ? 31.131 4.984 -8.722 1.00 86.00 183 ALA A O 1
ATOM 1497 N N . ASP A 1 184 ? 30.961 4.820 -6.480 1.00 90.19 184 ASP A N 1
ATOM 1498 C CA . ASP A 1 184 ? 32.340 5.250 -6.210 1.00 90.19 184 ASP A CA 1
ATOM 1499 C C . ASP A 1 184 ? 33.347 4.098 -6.133 1.00 90.19 184 ASP A C 1
ATOM 1501 O O . ASP A 1 184 ? 34.554 4.328 -6.243 1.00 90.19 184 ASP A O 1
ATOM 1505 N N . PHE A 1 185 ? 32.887 2.860 -5.928 1.00 92.00 185 PHE A N 1
ATOM 1506 C CA . PHE A 1 185 ? 33.775 1.721 -5.743 1.00 92.00 185 PHE A CA 1
ATOM 1507 C C . PHE A 1 185 ? 34.618 1.514 -7.009 1.00 92.00 185 PHE A C 1
ATOM 1509 O O . PHE A 1 185 ? 34.068 1.258 -8.087 1.00 92.00 185 PHE A O 1
ATOM 1516 N N . PRO A 1 186 ? 35.957 1.583 -6.913 1.00 91.06 186 PRO A N 1
ATOM 1517 C CA . PRO A 1 186 ? 36.828 1.440 -8.068 1.00 91.06 186 PRO A CA 1
ATOM 1518 C C . PRO A 1 186 ? 36.967 -0.044 -8.423 1.00 91.06 186 PRO A C 1
ATOM 1520 O O . PRO A 1 186 ? 37.971 -0.686 -8.113 1.00 91.06 186 PRO A O 1
ATOM 1523 N N . PHE A 1 187 ? 35.931 -0.613 -9.045 1.00 92.12 187 PHE A N 1
ATOM 1524 C CA . PHE A 1 187 ? 35.938 -2.010 -9.469 1.00 92.12 187 PHE A CA 1
ATOM 1525 C C . PHE A 1 187 ? 37.117 -2.274 -10.417 1.00 92.12 187 PHE A C 1
ATOM 1527 O O . PHE A 1 187 ? 37.292 -1.533 -11.389 1.00 92.12 187 PHE A O 1
ATOM 1534 N N . PRO A 1 188 ? 37.922 -3.322 -10.166 1.00 92.19 188 PRO A N 1
ATOM 1535 C CA . PRO A 1 188 ? 39.083 -3.620 -10.988 1.00 92.19 188 PRO A CA 1
ATOM 1536 C C . PRO A 1 188 ? 38.664 -4.116 -12.373 1.00 92.19 188 PRO A C 1
ATOM 1538 O O . PRO A 1 188 ? 37.588 -4.690 -12.552 1.00 92.19 188 PRO A O 1
ATOM 1541 N N . GLU A 1 189 ? 39.551 -3.954 -13.348 1.00 94.44 189 GLU A N 1
ATOM 1542 C CA . GLU A 1 189 ? 39.434 -4.617 -14.643 1.00 94.44 189 GLU A CA 1
ATOM 1543 C C . GLU A 1 189 ? 40.176 -5.954 -14.624 1.00 94.44 189 GLU A C 1
ATOM 1545 O O . GLU A 1 189 ? 41.292 -6.056 -14.109 1.00 94.44 189 GLU A O 1
ATOM 1550 N N . VAL A 1 190 ? 39.566 -6.989 -15.198 1.00 90.31 190 VAL A N 1
ATOM 1551 C CA . VAL A 1 190 ? 40.180 -8.314 -15.344 1.00 90.31 190 VAL A CA 1
ATOM 1552 C C . VAL A 1 190 ? 40.076 -8.769 -16.789 1.00 90.31 190 VAL A C 1
ATOM 1554 O O . VAL A 1 190 ? 39.065 -8.560 -17.459 1.00 90.31 190 VAL A O 1
ATOM 1557 N N . LYS A 1 191 ? 41.144 -9.408 -17.268 1.00 91.12 191 LYS A N 1
ATOM 1558 C CA . LYS A 1 191 ? 41.193 -10.033 -18.587 1.00 91.12 191 LYS A CA 1
ATOM 1559 C C . LYS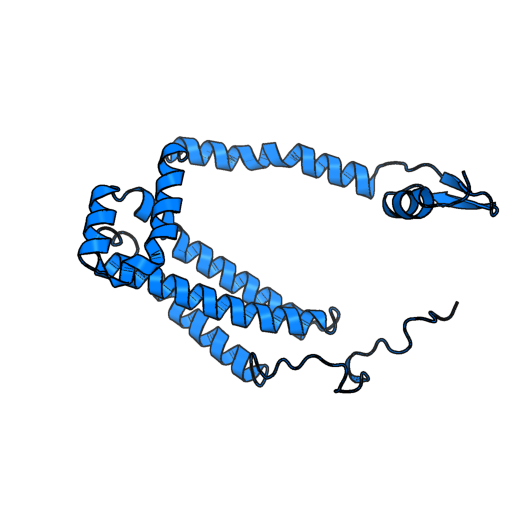 A 1 191 ? 40.705 -11.479 -18.499 1.00 91.12 191 LYS A C 1
ATOM 1561 O O . LYS A 1 191 ? 41.279 -12.280 -17.765 1.00 91.12 191 LYS A O 1
ATOM 1566 N N . LEU A 1 192 ? 39.665 -11.801 -19.257 1.00 87.81 192 LEU A N 1
ATOM 1567 C CA . LEU A 1 192 ? 39.108 -13.145 -19.389 1.00 87.81 192 LEU A CA 1
ATOM 1568 C C . LEU A 1 192 ? 39.946 -14.004 -20.353 1.00 87.81 192 LEU A C 1
ATOM 1570 O O . LEU A 1 192 ? 40.808 -13.504 -21.078 1.00 87.81 192 LEU A O 1
ATOM 1574 N N . VAL A 1 193 ? 39.681 -15.315 -20.378 1.00 86.50 193 VAL A N 1
ATOM 1575 C CA . VAL A 1 193 ? 40.433 -16.294 -21.192 1.00 86.50 193 VAL A CA 1
ATOM 1576 C C . VAL A 1 193 ? 40.280 -16.061 -22.699 1.00 86.50 193 VAL A C 1
ATOM 1578 O O . VAL A 1 193 ? 41.217 -16.302 -23.455 1.00 86.50 193 VAL A O 1
ATOM 1581 N N . ASP A 1 194 ? 39.138 -15.534 -23.136 1.00 85.44 194 ASP A N 1
ATOM 1582 C CA . ASP A 1 194 ? 38.898 -15.134 -24.529 1.00 85.44 194 ASP A CA 1
ATOM 1583 C C . ASP A 1 194 ? 39.583 -13.805 -24.911 1.00 85.44 194 ASP A C 1
ATOM 1585 O O . ASP A 1 194 ? 39.521 -13.372 -26.061 1.00 85.44 194 ASP A O 1
ATOM 1589 N N . GLY A 1 195 ? 40.269 -13.168 -23.957 1.00 86.56 195 GLY A N 1
ATOM 1590 C CA . GLY A 1 195 ? 40.977 -11.909 -24.134 1.00 86.56 195 GLY A CA 1
ATOM 1591 C C . GLY A 1 195 ? 40.147 -10.659 -23.844 1.00 86.56 195 GLY A C 1
ATOM 1592 O O . GLY A 1 195 ? 40.726 -9.571 -23.849 1.00 86.56 195 GLY A O 1
ATOM 1593 N N . THR A 1 196 ? 38.849 -10.791 -23.553 1.00 89.81 196 THR A N 1
ATOM 1594 C CA . THR A 1 196 ? 37.962 -9.669 -23.215 1.00 89.81 196 THR A CA 1
ATOM 1595 C C . THR A 1 196 ? 38.356 -9.056 -21.873 1.00 89.81 196 THR A C 1
ATOM 1597 O O . THR A 1 196 ? 38.591 -9.773 -20.901 1.00 89.81 196 THR A O 1
ATOM 1600 N N . ILE A 1 197 ? 38.419 -7.725 -21.801 1.00 91.75 197 ILE A N 1
ATOM 1601 C CA . ILE A 1 197 ? 38.623 -6.992 -20.546 1.00 91.75 197 ILE A CA 1
ATOM 1602 C C . ILE A 1 197 ? 37.256 -6.578 -20.016 1.00 91.75 197 ILE A C 1
ATOM 1604 O O . ILE A 1 197 ? 36.474 -5.956 -20.735 1.00 91.75 197 ILE A O 1
ATOM 1608 N N . VAL A 1 198 ? 36.972 -6.929 -18.765 1.00 91.62 198 VAL A N 1
ATOM 1609 C CA . VAL A 1 198 ? 35.715 -6.583 -18.098 1.00 91.62 198 VAL A CA 1
ATOM 1610 C C . VAL A 1 198 ? 35.997 -5.858 -16.792 1.00 91.62 198 VAL A C 1
ATOM 1612 O O . VAL A 1 198 ? 36.854 -6.277 -16.012 1.00 91.62 198 VAL A O 1
ATOM 1615 N N . ARG A 1 199 ? 35.252 -4.780 -16.538 1.00 91.38 199 ARG A N 1
ATOM 1616 C CA . ARG A 1 199 ? 35.197 -4.150 -15.218 1.00 91.38 199 ARG A CA 1
ATOM 1617 C C . ARG A 1 199 ? 34.347 -5.026 -14.309 1.00 91.38 199 ARG A C 1
ATOM 1619 O O . ARG A 1 199 ? 33.199 -5.311 -14.630 1.00 91.38 199 ARG A O 1
ATOM 1626 N N . LEU A 1 200 ? 34.902 -5.457 -13.186 1.00 90.81 200 LEU A N 1
ATOM 1627 C CA . LEU A 1 200 ? 34.325 -6.486 -12.321 1.00 90.81 200 LEU A CA 1
ATOM 1628 C C . LEU A 1 200 ? 33.285 -5.924 -11.334 1.00 90.81 200 LEU A C 1
ATOM 1630 O O . LEU A 1 200 ? 33.344 -6.182 -10.134 1.00 90.81 200 LEU A O 1
ATOM 1634 N N . ASP A 1 201 ? 32.336 -5.143 -11.853 1.00 89.75 201 ASP A N 1
ATOM 1635 C CA . ASP A 1 201 ? 31.184 -4.648 -11.095 1.00 89.75 201 ASP A CA 1
ATOM 1636 C C . ASP A 1 201 ? 30.169 -5.764 -10.772 1.00 89.75 201 ASP A C 1
ATOM 1638 O O . ASP A 1 201 ? 30.341 -6.928 -11.148 1.00 89.75 201 ASP A O 1
ATOM 1642 N N . HIS A 1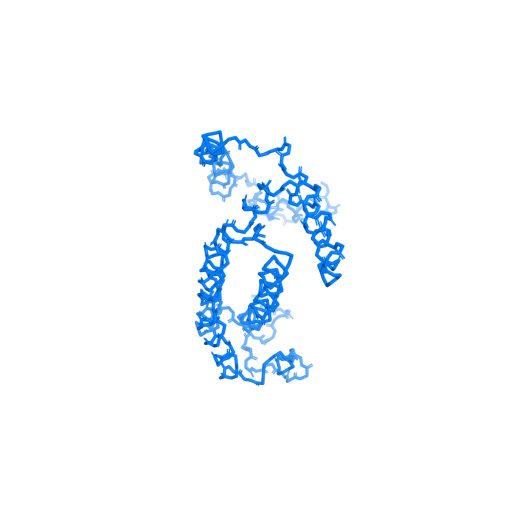 202 ? 29.106 -5.436 -10.031 1.00 89.31 202 HIS A N 1
ATOM 1643 C CA . HIS A 1 202 ? 28.141 -6.422 -9.526 1.00 89.31 202 HIS A CA 1
ATOM 1644 C C . HIS A 1 202 ? 27.525 -7.316 -10.622 1.00 89.31 202 HIS A C 1
ATOM 1646 O O . HIS A 1 202 ? 27.332 -8.523 -10.404 1.00 89.31 202 HIS A O 1
ATOM 1652 N N . ALA A 1 203 ? 27.237 -6.753 -11.801 1.00 89.81 203 ALA A N 1
ATOM 1653 C CA . ALA A 1 203 ? 26.670 -7.490 -12.927 1.00 89.81 203 ALA A CA 1
ATOM 1654 C C . ALA A 1 203 ? 27.725 -8.391 -13.582 1.00 89.81 203 ALA A C 1
ATOM 1656 O O . ALA A 1 203 ? 27.484 -9.591 -13.763 1.00 89.81 203 ALA A O 1
ATOM 1657 N N . ALA A 1 204 ? 28.912 -7.845 -13.862 1.00 89.25 204 ALA A N 1
ATOM 1658 C CA . ALA A 1 204 ? 30.015 -8.590 -14.459 1.00 89.25 204 ALA A CA 1
ATOM 1659 C C . ALA A 1 204 ? 30.486 -9.742 -13.556 1.00 89.25 204 ALA A C 1
ATOM 1661 O O . ALA A 1 204 ? 30.634 -10.872 -14.024 1.00 89.25 204 ALA A O 1
ATOM 1662 N N . PHE A 1 205 ? 30.632 -9.512 -12.247 1.00 89.94 205 PHE A N 1
ATOM 1663 C CA . PHE A 1 205 ? 30.957 -10.570 -11.286 1.00 89.94 205 PHE A CA 1
ATOM 1664 C C . PHE A 1 205 ? 29.919 -11.698 -11.325 1.00 89.94 205 PHE A C 1
ATOM 1666 O O . PHE A 1 205 ? 30.267 -12.879 -11.379 1.00 89.94 205 PHE A O 1
ATOM 1673 N N . SER A 1 206 ? 28.630 -11.344 -11.328 1.00 90.69 206 SER A N 1
ATOM 1674 C CA . SER A 1 206 ? 27.535 -12.319 -11.339 1.00 90.69 206 SER A CA 1
ATOM 1675 C C . SER A 1 206 ? 27.489 -13.157 -12.614 1.00 90.69 206 SER A C 1
ATOM 1677 O O . SER A 1 206 ? 27.169 -14.347 -12.538 1.00 90.69 206 SER A O 1
ATOM 1679 N N . LEU A 1 207 ? 27.827 -12.559 -13.758 1.00 89.06 207 LEU A N 1
ATOM 1680 C CA . LEU A 1 207 ? 27.934 -13.245 -15.040 1.00 89.06 207 LEU A CA 1
ATOM 1681 C C . LEU A 1 207 ? 29.160 -14.169 -15.075 1.00 89.06 207 LEU A C 1
ATOM 1683 O O . LEU A 1 207 ? 29.031 -15.364 -15.341 1.00 89.06 207 LEU A O 1
ATOM 1687 N N . HIS A 1 208 ? 30.343 -13.638 -14.762 1.00 88.88 208 HIS A N 1
ATOM 1688 C CA . H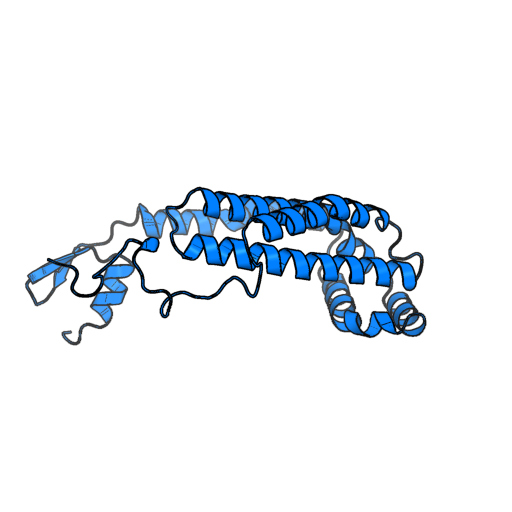IS A 1 208 ? 31.610 -14.333 -14.989 1.00 88.88 208 HIS A CA 1
ATOM 1689 C C . HIS A 1 208 ? 31.967 -15.354 -13.906 1.00 88.88 208 HIS A C 1
ATOM 1691 O O . HIS A 1 208 ? 32.653 -16.325 -14.213 1.00 88.88 208 HIS A O 1
ATOM 1697 N N . LYS A 1 209 ? 31.418 -15.258 -12.684 1.00 87.00 209 LYS A N 1
ATOM 1698 C CA . LYS A 1 209 ? 31.566 -16.328 -11.673 1.00 87.00 209 LYS A CA 1
ATOM 1699 C C . LYS A 1 209 ? 30.950 -17.666 -12.101 1.00 87.00 209 LYS A C 1
ATOM 1701 O O . LYS A 1 209 ? 31.241 -18.696 -11.503 1.00 87.00 209 LYS A O 1
ATOM 1706 N N . ARG A 1 210 ? 30.056 -17.647 -13.099 1.00 86.06 210 ARG A N 1
ATOM 1707 C CA . ARG A 1 210 ? 29.432 -18.839 -13.696 1.00 86.06 210 ARG A CA 1
ATOM 1708 C C . ARG A 1 210 ? 30.224 -19.384 -14.887 1.00 86.06 210 ARG A C 1
ATOM 1710 O O . ARG A 1 210 ? 29.770 -20.339 -15.513 1.00 86.06 210 ARG A O 1
ATOM 1717 N N . SER A 1 211 ? 31.366 -18.778 -15.220 1.00 82.00 211 SER A N 1
ATOM 1718 C CA . SER A 1 211 ? 32.241 -19.261 -16.286 1.00 82.00 211 SER A CA 1
ATOM 1719 C C . SER A 1 211 ? 32.634 -20.721 -16.021 1.00 82.00 211 SER A C 1
ATOM 1721 O O . SER A 1 211 ? 33.078 -21.040 -14.916 1.00 82.00 211 SER A O 1
ATOM 1723 N N . PRO A 1 212 ? 32.508 -21.619 -17.015 1.00 80.81 212 PRO A N 1
ATOM 1724 C CA . PRO A 1 212 ? 33.002 -22.989 -16.896 1.00 80.81 212 PRO A CA 1
ATOM 1725 C C . PRO A 1 212 ? 34.537 -23.054 -16.943 1.00 80.81 212 PRO A C 1
ATOM 1727 O O . PRO A 1 212 ? 35.124 -24.082 -16.609 1.00 80.81 212 PRO A O 1
ATOM 1730 N N . VAL A 1 213 ? 35.184 -21.964 -17.363 1.00 75.88 213 VAL A N 1
ATOM 1731 C CA . VAL A 1 213 ? 36.637 -21.823 -17.429 1.00 75.88 213 VAL A CA 1
ATOM 1732 C C . VAL A 1 213 ? 37.115 -21.167 -16.133 1.00 75.88 213 VAL A C 1
ATOM 1734 O O . VAL A 1 213 ? 36.675 -20.054 -15.830 1.00 75.88 213 VAL A O 1
ATOM 1737 N N . ARG A 1 214 ? 37.950 -21.893 -15.375 1.00 68.56 214 ARG A N 1
ATOM 1738 C CA . ARG A 1 214 ? 38.545 -21.466 -14.097 1.00 68.56 214 ARG A CA 1
ATOM 1739 C C . ARG A 1 214 ? 39.777 -20.599 -14.293 1.00 68.56 214 ARG A C 1
ATOM 1741 O O . ARG A 1 214 ? 40.546 -20.899 -15.232 1.00 68.56 214 ARG A O 1
#

Sequence (214 aa):
MEDIYVKERDRARIPEKYKWDLTEIYPDDEAWAQAKEKIRSDLPMISHFKGKLSDSAEHLFNCLDLMNYFKKECARLTSYANMKSDLDTRDSKYLAMVEEMNRLGSDFSALSSFVEPEILRIEPERISAFITQEPRLSIYRHILDDIHRKRAHTGTEGEEKILAQASLIADAPESIYNVFSNADFPFPEVKLVDGTIVRLDHAAFSLHKRSPVR